Protein AF-N1ZY94-F1 (afdb_monomer_lite)

Structure (mmCIF, N/CA/C/O backbone):
data_AF-N1ZY94-F1
#
_entry.id   AF-N1ZY94-F1
#
loop_
_atom_site.group_PDB
_atom_site.id
_atom_site.type_symbol
_atom_site.label_atom_id
_atom_site.label_alt_id
_atom_site.label_comp_id
_atom_site.label_asym_id
_atom_site.label_entity_id
_atom_site.label_seq_id
_atom_site.pdbx_PDB_ins_code
_atom_site.Cartn_x
_atom_site.Cartn_y
_atom_site.Cartn_z
_atom_site.occupancy
_atom_site.B_iso_or_equiv
_atom_site.auth_seq_id
_atom_site.auth_comp_id
_atom_site.auth_asym_id
_atom_site.auth_atom_id
_atom_site.pdbx_PDB_model_num
ATOM 1 N N . MET A 1 1 ? -68.384 24.825 6.669 1.00 38.12 1 MET A N 1
ATOM 2 C CA . MET A 1 1 ? -67.978 23.831 5.648 1.00 38.12 1 MET A CA 1
ATOM 3 C C . MET A 1 1 ? -66.503 24.012 5.300 1.00 38.12 1 MET A C 1
ATOM 5 O O . MET A 1 1 ? -66.123 25.108 4.935 1.00 38.12 1 MET A O 1
ATOM 9 N N . ARG A 1 2 ? -65.717 22.935 5.503 1.00 39.09 2 ARG A N 1
ATOM 10 C CA . ARG A 1 2 ? -64.597 22.380 4.688 1.00 39.09 2 ARG A CA 1
ATOM 11 C C . ARG A 1 2 ? -63.578 23.372 4.078 1.00 39.09 2 ARG A C 1
ATOM 13 O O . ARG A 1 2 ? -63.941 24.154 3.219 1.00 39.09 2 ARG A O 1
ATOM 20 N N . ARG A 1 3 ? -62.316 23.420 4.560 1.00 39.56 3 ARG A N 1
ATOM 21 C CA . ARG A 1 3 ? -61.145 22.518 4.276 1.00 39.56 3 ARG A CA 1
ATOM 22 C C . ARG A 1 3 ? -60.814 22.480 2.774 1.00 39.56 3 ARG A C 1
ATOM 24 O O . ARG A 1 3 ? -61.723 22.239 2.005 1.00 39.56 3 ARG A O 1
ATOM 31 N N . LYS A 1 4 ? -59.584 22.559 2.258 1.00 39.06 4 LYS A N 1
ATOM 32 C CA . LYS A 1 4 ? -58.170 22.482 2.705 1.00 39.06 4 LYS A CA 1
ATOM 33 C C . LYS A 1 4 ? -57.368 22.957 1.469 1.00 39.06 4 LYS A C 1
ATOM 35 O O . LYS A 1 4 ? -57.830 22.738 0.360 1.00 39.06 4 LYS A O 1
ATOM 40 N N . SER A 1 5 ? -56.201 23.590 1.564 1.00 39.28 5 SER A N 1
ATOM 41 C CA . SER A 1 5 ? -54.919 22.876 1.417 1.00 39.28 5 SER A CA 1
ATOM 42 C C . SER A 1 5 ? -53.777 23.908 1.375 1.00 39.28 5 SER A C 1
ATOM 44 O O . SER A 1 5 ? -53.407 24.411 0.320 1.00 39.28 5 SER A O 1
ATOM 46 N N . LYS A 1 6 ? -53.229 24.258 2.543 1.00 43.03 6 LYS A N 1
ATOM 47 C CA . LYS A 1 6 ? -51.893 24.860 2.669 1.00 43.03 6 LYS A CA 1
ATOM 48 C C . LYS A 1 6 ? -50.956 23.722 3.060 1.00 43.03 6 LYS A C 1
ATOM 50 O O . LYS A 1 6 ? -50.749 23.493 4.248 1.00 43.03 6 LYS A O 1
ATOM 55 N N . SER A 1 7 ? -50.533 22.889 2.109 1.00 47.59 7 SER A N 1
ATOM 56 C CA . SER A 1 7 ? -49.769 21.678 2.474 1.00 47.59 7 SER A CA 1
ATOM 57 C C . SER A 1 7 ? -48.749 21.186 1.450 1.00 47.59 7 SER A C 1
ATOM 59 O O . SER A 1 7 ? -48.055 20.221 1.740 1.00 47.59 7 SER A O 1
ATOM 61 N N . ILE A 1 8 ? -48.611 21.810 0.278 1.00 47.97 8 ILE A N 1
ATOM 62 C CA . ILE A 1 8 ? -47.796 21.209 -0.795 1.00 47.97 8 ILE A CA 1
ATOM 63 C C . ILE A 1 8 ? -46.347 21.729 -0.798 1.00 47.97 8 ILE A C 1
ATOM 65 O O . ILE A 1 8 ? -45.440 20.997 -1.178 1.00 47.97 8 ILE A O 1
ATOM 69 N N . LEU A 1 9 ? -46.078 22.931 -0.273 1.00 35.97 9 LEU A N 1
ATOM 70 C CA . LEU A 1 9 ? -44.731 23.513 -0.356 1.00 35.97 9 LEU A CA 1
ATOM 71 C C . LEU A 1 9 ? -43.757 23.035 0.743 1.00 35.97 9 LEU A C 1
ATOM 73 O O . LEU A 1 9 ? -42.548 23.096 0.551 1.00 35.97 9 LEU A O 1
ATOM 77 N N . LEU A 1 10 ? -44.253 22.505 1.870 1.00 36.75 10 LEU A N 1
ATOM 78 C CA . LEU A 1 10 ? -43.383 22.011 2.952 1.00 36.75 10 LEU A CA 1
ATOM 79 C C . LEU A 1 10 ? -42.876 20.575 2.723 1.00 36.75 10 LEU A C 1
ATOM 81 O O . LEU A 1 10 ? -41.833 20.200 3.255 1.00 36.75 10 LEU A O 1
ATOM 85 N N . LEU A 1 11 ? -43.592 19.769 1.929 1.00 36.81 11 LEU A N 1
ATOM 86 C CA . LEU A 1 11 ? -43.251 18.357 1.722 1.00 36.81 11 LEU A CA 1
ATOM 87 C C . LEU A 1 11 ? -42.070 18.180 0.757 1.00 36.81 11 LEU A C 1
ATOM 89 O O . LEU A 1 11 ? -41.244 17.297 0.958 1.00 36.81 11 LEU A O 1
ATOM 93 N N . ALA A 1 12 ? -41.937 19.058 -0.242 1.00 40.94 12 ALA A N 1
ATOM 94 C CA . ALA A 1 12 ? -40.824 19.005 -1.189 1.00 40.94 12 ALA A CA 1
ATOM 95 C C . ALA A 1 12 ? -39.480 19.355 -0.523 1.00 40.94 12 ALA A C 1
ATOM 97 O O . ALA A 1 12 ? -38.474 18.707 -0.793 1.00 40.94 12 ALA A O 1
ATOM 98 N N . VAL A 1 13 ? -39.464 20.311 0.415 1.00 41.12 13 VAL A N 1
ATOM 99 C CA . VAL A 1 13 ? -38.243 20.687 1.151 1.00 41.12 13 VAL A CA 1
ATOM 100 C C . VAL A 1 13 ? -37.866 19.624 2.193 1.00 41.12 13 VAL A C 1
ATOM 102 O O . VAL A 1 13 ? -36.686 19.332 2.361 1.00 41.12 13 VAL A O 1
ATOM 105 N N . MET A 1 14 ? -38.848 18.962 2.819 1.00 39.69 14 MET A N 1
ATOM 106 C CA . MET A 1 14 ? -38.604 17.790 3.676 1.00 39.69 14 MET A CA 1
ATOM 107 C C . MET A 1 14 ? -38.116 16.567 2.887 1.00 39.69 14 MET A C 1
ATOM 109 O O . MET A 1 14 ? -37.238 15.864 3.373 1.00 39.69 14 MET A O 1
ATOM 113 N N . CYS A 1 15 ? -38.593 16.331 1.660 1.00 38.09 15 CYS A N 1
ATOM 114 C CA . CYS A 1 15 ? -38.050 15.267 0.809 1.00 38.09 15 CYS A CA 1
ATOM 115 C C . CYS A 1 15 ? -36.609 15.556 0.367 1.00 38.09 15 CYS A C 1
ATOM 117 O O . CYS A 1 15 ? -35.795 14.640 0.360 1.00 38.09 15 CYS A O 1
ATOM 119 N N . VAL A 1 16 ? -36.251 16.810 0.076 1.00 38.16 16 VAL A N 1
ATOM 120 C CA . VAL A 1 16 ? -34.859 17.160 -0.261 1.00 38.16 16 VAL A CA 1
ATOM 121 C C . VAL A 1 16 ? -33.937 17.078 0.971 1.00 38.16 16 VAL A C 1
ATOM 123 O O . VAL A 1 16 ? -32.794 16.648 0.840 1.00 38.16 16 VAL A O 1
ATOM 126 N N . LEU A 1 17 ? -34.427 17.386 2.180 1.00 36.38 17 LEU A N 1
ATOM 127 C CA . LEU A 1 17 ? -33.667 17.231 3.434 1.00 36.38 17 LEU A CA 1
ATOM 128 C C . LEU A 1 17 ? -33.578 15.779 3.939 1.00 36.38 17 LEU A C 1
ATOM 130 O O . LEU A 1 17 ? -32.578 15.415 4.550 1.00 36.38 17 LEU A O 1
ATOM 134 N N . MET A 1 18 ? -34.571 14.924 3.673 1.00 35.62 18 MET A N 1
ATOM 135 C CA . MET A 1 18 ? -34.498 13.497 4.025 1.00 35.62 18 MET A CA 1
ATOM 136 C C . MET A 1 18 ? -33.607 12.693 3.072 1.00 35.62 18 MET A C 1
ATOM 138 O O . MET A 1 18 ? -33.105 11.643 3.462 1.00 35.62 18 MET A O 1
ATOM 142 N N . VAL A 1 19 ? -33.357 13.181 1.853 1.00 38.91 19 VAL A N 1
ATOM 143 C CA . VAL A 1 19 ? -32.462 12.507 0.895 1.00 38.91 19 VAL A CA 1
ATOM 144 C C . VAL A 1 19 ? -30.976 12.779 1.190 1.00 38.91 19 VAL A C 1
ATOM 146 O O . VAL A 1 19 ? -30.120 12.029 0.730 1.00 38.91 19 VAL A O 1
ATOM 149 N N . THR A 1 20 ? -30.629 13.769 2.024 1.00 42.19 20 THR A N 1
ATOM 150 C CA . THR A 1 20 ? -29.224 14.024 2.415 1.00 42.19 20 THR A CA 1
ATOM 151 C C . THR A 1 20 ? -28.797 13.340 3.717 1.00 42.19 20 THR A C 1
ATOM 153 O O . THR A 1 20 ? -27.603 13.270 4.010 1.00 42.19 20 THR A O 1
ATOM 156 N N . ALA A 1 21 ? -29.727 12.756 4.477 1.00 42.78 21 ALA A N 1
ATOM 157 C CA . ALA A 1 21 ? -29.422 12.003 5.688 1.00 42.78 21 ALA A CA 1
ATOM 158 C C . ALA A 1 21 ? -29.602 10.498 5.442 1.00 42.78 21 ALA A C 1
ATOM 160 O O . ALA A 1 21 ? -30.693 9.975 5.631 1.00 42.78 21 ALA A O 1
ATOM 161 N N . ASN A 1 22 ? -28.512 9.828 5.041 1.00 47.38 22 ASN A N 1
ATOM 162 C CA . ASN A 1 22 ? -28.251 8.371 5.118 1.00 47.38 22 ASN A CA 1
ATOM 163 C C . ASN A 1 22 ? -27.703 7.723 3.840 1.00 47.38 22 ASN A C 1
ATOM 165 O O . ASN A 1 22 ? -27.813 6.508 3.677 1.00 47.38 22 ASN A O 1
ATOM 169 N N . MET A 1 23 ? -26.966 8.458 3.006 1.00 35.34 23 MET A N 1
ATOM 170 C CA . MET A 1 23 ? -25.918 7.797 2.223 1.00 35.34 23 MET A CA 1
ATOM 171 C C . MET A 1 23 ? -24.754 7.482 3.164 1.00 35.34 23 MET A C 1
ATOM 173 O O . MET A 1 23 ? -23.777 8.215 3.293 1.00 35.34 23 MET A O 1
ATOM 177 N N . GLN A 1 24 ? -24.921 6.404 3.927 1.00 41.91 24 GLN A N 1
ATOM 178 C CA . GLN A 1 24 ? -23.850 5.816 4.708 1.00 41.91 24 GLN A CA 1
ATOM 179 C C . GLN A 1 24 ? -22.881 5.182 3.708 1.00 41.91 24 GLN A C 1
ATOM 181 O O . GLN A 1 24 ? -23.053 4.040 3.293 1.00 41.91 24 GLN A O 1
ATOM 186 N N . MET A 1 25 ? -21.894 5.968 3.277 1.00 36.00 25 MET A N 1
ATOM 187 C CA . MET A 1 25 ? -20.751 5.505 2.496 1.00 36.00 25 MET A CA 1
ATOM 188 C C . MET A 1 25 ? -19.902 4.587 3.383 1.00 36.00 25 MET A C 1
ATOM 190 O O . MET A 1 25 ? -18.860 4.981 3.894 1.00 36.00 25 MET A O 1
ATOM 194 N N . HIS A 1 26 ? -20.359 3.356 3.607 1.00 42.09 26 HIS A N 1
ATOM 195 C CA . HIS A 1 26 ? -19.455 2.284 3.990 1.00 42.09 26 HIS A CA 1
ATOM 196 C C . HIS A 1 26 ? -18.682 1.907 2.734 1.00 42.09 26 HIS A C 1
ATOM 198 O O . HIS A 1 26 ? -19.144 1.105 1.925 1.00 42.09 26 HIS A O 1
ATOM 204 N N . VAL A 1 27 ? -17.492 2.481 2.565 1.00 40.28 27 VAL A N 1
ATOM 205 C CA . VAL A 1 27 ? -16.497 1.902 1.658 1.00 40.28 27 VAL A CA 1
ATOM 206 C C . VAL A 1 27 ? -15.930 0.676 2.371 1.00 40.28 27 VAL A C 1
ATOM 208 O O . VAL A 1 27 ? -14.859 0.692 2.963 1.00 40.28 27 VAL A O 1
ATOM 211 N N . SER A 1 28 ? -16.729 -0.385 2.395 1.00 44.66 28 SER A N 1
ATOM 212 C CA . SER A 1 28 ? -16.296 -1.725 2.757 1.00 44.66 28 SER A CA 1
ATOM 213 C C . SER A 1 28 ? -15.936 -2.409 1.448 1.00 44.66 28 SER A C 1
ATOM 215 O O . SER A 1 28 ? -16.798 -2.636 0.598 1.00 44.66 28 SER A O 1
ATOM 217 N N . ALA A 1 29 ? -14.652 -2.708 1.250 1.00 41.25 29 ALA A N 1
ATOM 218 C CA . ALA A 1 29 ? -14.261 -3.634 0.200 1.00 41.25 29 ALA A CA 1
ATOM 219 C C . ALA A 1 29 ? -14.961 -4.973 0.490 1.00 41.25 29 ALA A C 1
ATOM 221 O O . ALA A 1 29 ? -14.650 -5.646 1.471 1.00 41.25 29 ALA A O 1
ATOM 222 N N . ALA A 1 30 ? -15.958 -5.317 -0.327 1.00 33.03 30 ALA A N 1
ATOM 223 C CA . ALA A 1 30 ? -16.790 -6.497 -0.147 1.00 33.03 30 ALA A CA 1
ATOM 224 C C . ALA A 1 30 ? -15.973 -7.775 -0.392 1.00 33.03 30 ALA A C 1
ATOM 226 O O . ALA A 1 30 ? -15.911 -8.310 -1.498 1.00 33.03 30 ALA A O 1
ATOM 227 N N . LYS A 1 31 ? -15.355 -8.284 0.670 1.00 37.56 31 LYS A N 1
ATOM 228 C CA . LYS A 1 31 ? -14.964 -9.685 0.811 1.00 37.56 31 LYS A CA 1
ATOM 229 C C . LYS A 1 31 ? -15.749 -10.224 2.002 1.00 37.56 31 LYS A C 1
ATOM 231 O O . LYS A 1 31 ? -15.989 -9.502 2.965 1.00 37.56 31 LYS A O 1
ATOM 236 N N . LYS A 1 32 ? -16.200 -11.476 1.929 1.00 35.94 32 LYS A N 1
ATOM 237 C CA . LYS A 1 32 ? -16.816 -12.180 3.061 1.00 35.94 32 LYS A CA 1
ATOM 238 C C . LYS A 1 32 ? -15.734 -12.323 4.141 1.00 35.94 32 LYS A C 1
ATOM 240 O O . LYS A 1 32 ? -14.992 -13.300 4.125 1.00 35.94 32 LYS A O 1
ATOM 245 N N . ASN A 1 33 ? -15.561 -11.294 4.971 1.00 47.31 33 ASN A N 1
ATOM 246 C CA . ASN A 1 33 ? -14.553 -11.268 6.023 1.00 47.31 33 ASN A CA 1
ATOM 247 C C . ASN A 1 33 ? -14.835 -12.443 6.956 1.00 47.31 33 ASN A C 1
ATOM 249 O O . ASN A 1 33 ? -15.990 -12.683 7.321 1.00 47.31 33 ASN A O 1
ATOM 253 N N . ALA A 1 34 ? -13.797 -13.205 7.298 1.00 57.97 34 ALA A N 1
ATOM 254 C CA . ALA A 1 34 ? -13.909 -14.142 8.400 1.00 57.97 34 ALA A CA 1
ATOM 255 C C . ALA A 1 34 ? -14.403 -13.365 9.631 1.00 57.97 34 ALA A C 1
ATOM 257 O O . ALA A 1 34 ? -14.045 -12.202 9.828 1.00 57.97 34 ALA A O 1
ATOM 258 N N . ASP A 1 35 ? -15.286 -13.971 10.421 1.00 77.06 35 ASP A N 1
ATOM 259 C CA . ASP A 1 35 ? -15.811 -13.303 11.605 1.00 77.06 35 ASP A CA 1
ATOM 260 C C . ASP A 1 35 ? -14.703 -13.193 12.664 1.00 77.06 35 ASP A C 1
ATOM 262 O O . ASP A 1 35 ? -14.394 -14.145 13.381 1.00 77.06 35 ASP A O 1
ATOM 266 N N . HIS A 1 36 ? -14.074 -12.020 12.729 1.00 85.19 36 HIS A N 1
ATOM 267 C CA . HIS A 1 36 ? -13.024 -11.694 13.691 1.00 85.19 36 HIS A CA 1
ATOM 268 C C . HIS A 1 36 ? -13.572 -11.078 14.987 1.00 85.19 36 HIS A C 1
ATOM 270 O O . HIS A 1 36 ? -12.784 -10.660 15.835 1.00 85.19 36 HIS A O 1
ATOM 276 N N . THR A 1 37 ? -14.896 -11.030 15.188 1.00 86.06 37 THR A N 1
ATOM 277 C CA . THR A 1 37 ? -15.528 -10.313 16.313 1.00 86.06 37 THR A CA 1
ATOM 278 C C . THR A 1 37 ? -14.981 -10.761 17.670 1.00 86.06 37 THR A C 1
ATOM 280 O O . THR A 1 37 ? -14.655 -9.928 18.514 1.00 86.06 37 THR A O 1
ATOM 283 N N . ALA A 1 38 ? -14.803 -12.070 17.871 1.00 88.00 38 ALA A N 1
ATOM 284 C CA . ALA A 1 38 ? -14.235 -12.604 19.109 1.00 88.00 38 ALA A CA 1
ATOM 285 C C . ALA A 1 38 ? -12.747 -12.250 19.291 1.00 88.00 38 ALA A C 1
ATOM 287 O O . ALA A 1 38 ? -12.293 -12.060 20.418 1.00 88.00 38 ALA A O 1
ATOM 288 N N . GLU A 1 39 ? -11.976 -12.155 18.202 1.00 89.69 39 GLU A N 1
ATOM 289 C CA . GLU A 1 39 ? -10.562 -11.766 18.250 1.00 89.69 39 GLU A CA 1
ATOM 290 C C . GLU A 1 39 ? -10.427 -10.283 18.614 1.00 89.69 39 GLU A C 1
ATOM 2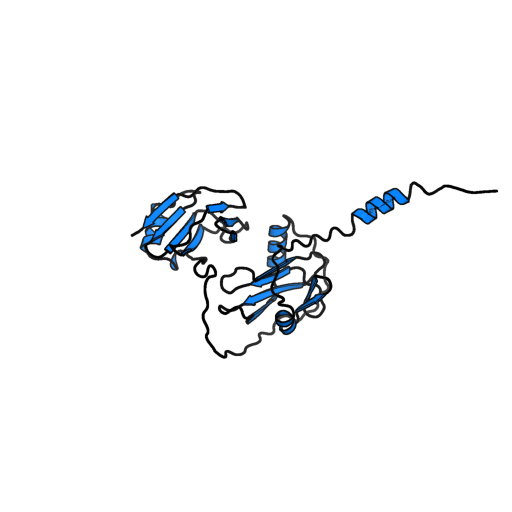92 O O . GLU A 1 39 ? -9.648 -9.937 19.498 1.00 89.69 39 GLU A O 1
ATOM 297 N N . TYR A 1 40 ? -11.244 -9.430 17.992 1.00 91.69 40 TYR A N 1
ATOM 298 C CA . TYR A 1 40 ? -11.299 -7.986 18.222 1.00 91.69 40 TYR A CA 1
ATOM 299 C C . TYR A 1 40 ? -11.773 -7.628 19.634 1.00 91.69 40 TYR A C 1
ATOM 301 O O . TYR A 1 40 ? -11.179 -6.756 20.273 1.00 91.69 40 TYR A O 1
ATOM 309 N N . ALA A 1 41 ? -12.749 -8.362 20.178 1.00 85.94 41 ALA A N 1
ATOM 310 C CA . ALA A 1 41 ? -13.258 -8.142 21.532 1.00 85.94 41 ALA A CA 1
ATOM 311 C C . ALA A 1 41 ? -12.168 -8.263 22.611 1.00 85.94 41 ALA A C 1
ATOM 313 O O . ALA A 1 41 ? -12.192 -7.539 23.604 1.00 85.94 41 ALA A O 1
ATOM 314 N N . ARG A 1 42 ? -11.157 -9.120 22.400 1.00 87.00 42 ARG A N 1
ATOM 315 C CA . ARG A 1 42 ? -10.010 -9.274 23.320 1.00 87.00 42 ARG A CA 1
ATOM 316 C C . ARG A 1 42 ? -9.116 -8.034 23.393 1.00 87.00 42 ARG A C 1
ATOM 318 O O . ARG A 1 42 ? -8.300 -7.940 24.304 1.00 87.00 42 ARG A O 1
ATOM 325 N N . PHE A 1 43 ? -9.266 -7.116 22.442 1.00 83.81 43 PHE A N 1
ATOM 326 C CA . PHE A 1 43 ? -8.557 -5.842 22.359 1.00 83.81 43 PHE A CA 1
ATOM 327 C C . PHE A 1 43 ? -9.493 -4.645 22.590 1.00 83.81 43 PHE A C 1
ATOM 329 O O . PHE A 1 43 ? -9.158 -3.536 22.194 1.00 83.81 43 PHE A O 1
ATOM 336 N N . GLY A 1 44 ? -10.669 -4.855 23.195 1.00 80.25 44 GLY A N 1
ATOM 337 C CA . GLY A 1 44 ? -11.626 -3.778 23.486 1.00 80.25 44 GLY A CA 1
ATOM 338 C C . GLY A 1 44 ? -12.434 -3.305 22.274 1.00 80.25 44 GLY A C 1
ATOM 339 O O . GLY A 1 44 ? -13.181 -2.335 22.382 1.00 80.25 44 GLY A O 1
ATOM 340 N N . ILE A 1 45 ? -12.322 -3.989 21.126 1.00 87.94 45 ILE A N 1
ATOM 341 C CA . ILE A 1 45 ? -13.036 -3.624 19.899 1.00 87.94 45 ILE A CA 1
ATOM 342 C C . ILE A 1 45 ? -14.321 -4.444 19.772 1.00 87.94 45 ILE A C 1
ATOM 344 O O . ILE A 1 45 ? -14.293 -5.672 19.721 1.00 87.94 45 ILE A O 1
ATOM 348 N N . THR A 1 46 ? -15.460 -3.765 19.662 1.00 86.94 46 THR A N 1
ATOM 349 C CA . THR A 1 46 ? -16.776 -4.390 19.464 1.00 86.94 46 THR A CA 1
ATOM 350 C C . THR A 1 46 ? -17.410 -3.950 18.152 1.00 86.94 46 THR A C 1
ATOM 352 O O . THR A 1 46 ? -17.147 -2.852 17.665 1.00 86.94 46 THR A O 1
ATOM 355 N N . VAL A 1 47 ? -18.262 -4.805 17.581 1.00 87.81 47 VAL A N 1
ATOM 356 C CA . VAL A 1 47 ? -19.006 -4.517 16.347 1.00 87.81 47 VAL A CA 1
ATOM 357 C C . VAL A 1 47 ? -20.485 -4.367 16.685 1.00 87.81 47 VAL A C 1
ATOM 359 O O . VAL A 1 47 ? -21.085 -5.275 17.261 1.00 87.81 47 VAL A O 1
ATOM 362 N N . LYS A 1 48 ? -21.091 -3.228 16.340 1.00 86.25 48 LYS A N 1
ATOM 363 C CA . LYS A 1 48 ? -22.528 -2.967 16.533 1.00 86.25 48 LYS A CA 1
ATOM 364 C C . LYS A 1 48 ? -23.086 -2.289 15.290 1.00 86.25 48 LYS A C 1
ATOM 366 O O . LYS A 1 48 ? -22.575 -1.256 14.869 1.00 86.25 48 LYS A O 1
ATOM 371 N N . GLY A 1 49 ? -24.122 -2.873 14.687 1.00 83.25 49 GLY A N 1
ATOM 372 C CA . GLY A 1 49 ? -24.782 -2.289 13.511 1.00 83.25 49 GLY A CA 1
ATOM 373 C C . GLY A 1 49 ? -23.843 -2.021 12.325 1.00 83.25 49 GLY A C 1
ATOM 374 O O . GLY A 1 49 ? -24.038 -1.042 11.614 1.00 83.25 49 GLY A O 1
ATOM 375 N N . GLY A 1 50 ? -22.799 -2.841 12.146 1.00 81.38 50 GLY A N 1
ATOM 376 C CA . GLY A 1 50 ? -21.808 -2.683 11.072 1.00 81.38 50 GLY A CA 1
ATOM 377 C C . GLY A 1 50 ? -20.718 -1.631 11.322 1.00 81.38 50 GLY A C 1
ATOM 378 O O . GLY A 1 50 ? -19.858 -1.451 10.465 1.00 81.38 50 GLY A O 1
ATOM 379 N N . ALA A 1 51 ? -20.720 -0.962 12.480 1.00 86.19 51 ALA A N 1
ATOM 380 C CA . ALA A 1 51 ? -19.653 -0.062 12.912 1.00 86.19 51 ALA A CA 1
ATOM 381 C C . ALA A 1 51 ? -18.792 -0.703 14.009 1.00 86.19 51 ALA A C 1
ATOM 383 O O . ALA A 1 51 ? -19.261 -1.566 14.759 1.00 86.19 51 ALA A O 1
ATOM 384 N N . TYR A 1 52 ? -17.542 -0.252 14.108 1.00 90.62 52 TYR A N 1
ATOM 385 C CA . TYR A 1 52 ? -16.590 -0.693 15.123 1.00 90.62 52 TYR A CA 1
ATOM 386 C C . TYR A 1 52 ? -16.483 0.337 16.250 1.00 90.62 52 TYR A C 1
ATOM 388 O O . TYR A 1 52 ? -16.577 1.541 16.010 1.00 90.62 52 TYR A O 1
ATOM 396 N N . TYR A 1 53 ? -16.272 -0.141 17.475 1.00 85.81 53 TYR A N 1
ATOM 397 C CA . TYR A 1 53 ? -16.154 0.681 18.677 1.00 85.81 53 TYR A CA 1
ATOM 398 C C . TYR A 1 53 ? -14.978 0.209 19.523 1.00 85.81 53 TYR A C 1
ATOM 400 O O . TYR A 1 53 ? -14.899 -0.989 19.784 1.00 85.81 53 TYR A O 1
ATOM 408 N N . TYR A 1 54 ? -14.118 1.119 19.975 1.00 84.81 54 TYR A N 1
ATOM 409 C CA . TYR A 1 54 ? -13.025 0.851 20.912 1.00 84.81 54 TYR A CA 1
ATOM 410 C C . TYR A 1 54 ? -13.390 1.457 22.268 1.00 84.81 54 TYR A C 1
ATOM 412 O O . TYR A 1 54 ? -13.667 2.649 22.340 1.00 84.81 54 TYR A O 1
ATOM 420 N N . ASP A 1 55 ? -13.472 0.636 23.318 1.00 79.25 55 ASP A N 1
ATOM 421 C CA . ASP A 1 55 ? -13.866 1.057 24.677 1.00 79.25 55 ASP A CA 1
ATOM 422 C C . ASP A 1 55 ? -15.189 1.859 24.750 1.00 79.25 55 ASP A C 1
ATOM 424 O O . ASP A 1 55 ? -15.447 2.607 25.687 1.00 79.25 55 ASP A O 1
ATOM 428 N N . GLY A 1 56 ? -16.080 1.649 23.772 1.00 78.44 56 GLY A N 1
ATOM 429 C CA . GLY A 1 56 ? -17.381 2.322 23.668 1.00 78.44 56 GLY A CA 1
ATOM 430 C C . GLY A 1 56 ? -17.414 3.496 22.688 1.00 78.44 56 GLY A C 1
ATOM 431 O O . GLY A 1 56 ? -18.501 3.836 22.216 1.00 78.44 56 GLY A O 1
ATOM 432 N N . ASP A 1 57 ? -16.258 4.028 22.297 1.00 77.56 57 ASP A N 1
ATOM 433 C CA . ASP A 1 57 ? -16.144 5.127 21.340 1.00 77.56 57 ASP A CA 1
ATOM 434 C C . ASP A 1 57 ? -16.105 4.607 19.904 1.00 77.56 57 ASP A C 1
ATOM 436 O O . ASP A 1 57 ? -15.485 3.586 19.597 1.00 77.56 57 ASP A O 1
ATOM 440 N N . ARG A 1 58 ? -16.802 5.292 18.994 1.00 88.00 58 ARG A N 1
ATOM 441 C CA . ARG A 1 58 ? -16.937 4.850 17.602 1.00 88.00 58 ARG A CA 1
ATOM 442 C C . ARG A 1 58 ? -15.619 5.050 16.859 1.00 88.00 58 ARG A C 1
ATOM 444 O O . ARG A 1 58 ? -15.078 6.154 16.815 1.00 88.00 58 ARG A O 1
ATOM 451 N N . ILE A 1 59 ? -15.130 3.988 16.233 1.00 85.94 59 ILE A N 1
ATOM 452 C CA . ILE A 1 59 ? -13.878 4.012 15.482 1.00 85.94 59 ILE A CA 1
ATOM 453 C C . ILE A 1 59 ? -14.115 4.674 14.123 1.00 85.94 59 ILE A C 1
ATOM 455 O O . ILE A 1 59 ? -15.052 4.314 13.409 1.00 85.94 59 ILE A O 1
ATOM 459 N N . ARG A 1 60 ? -13.258 5.637 13.776 1.00 91.00 60 ARG A N 1
ATOM 460 C CA . ARG A 1 60 ? -13.223 6.317 12.483 1.00 91.00 60 ARG A CA 1
ATOM 461 C C . ARG A 1 60 ? -12.311 5.626 11.490 1.00 91.00 60 ARG A C 1
ATOM 463 O O . ARG A 1 60 ? -12.750 5.406 10.371 1.00 91.00 60 ARG A O 1
ATOM 470 N N . ILE A 1 61 ? -11.090 5.268 11.876 1.00 85.38 61 ILE A N 1
ATOM 471 C CA . ILE A 1 61 ? -10.178 4.465 11.049 1.00 85.38 61 ILE A CA 1
ATOM 472 C C . ILE A 1 61 ? -9.844 3.187 11.805 1.00 85.38 61 ILE A C 1
ATOM 474 O O . ILE A 1 61 ? -9.342 3.235 12.928 1.00 85.38 61 ILE A O 1
ATOM 478 N N . PHE A 1 62 ? -10.097 2.042 11.176 1.00 91.81 62 PHE A N 1
ATOM 479 C CA . PHE A 1 62 ? -9.719 0.737 11.697 1.00 91.81 62 PHE A CA 1
ATOM 480 C C . PHE A 1 62 ? -8.897 -0.040 10.672 1.00 91.81 62 PHE A C 1
ATOM 482 O O . PHE A 1 62 ? -9.425 -0.499 9.658 1.00 91.81 62 PHE A O 1
ATOM 489 N N . HIS A 1 63 ? -7.609 -0.218 10.960 1.00 91.44 63 HIS A N 1
ATOM 490 C CA . HIS A 1 63 ? -6.692 -1.002 10.133 1.00 91.44 63 HIS A CA 1
ATOM 491 C C . HIS A 1 63 ? -6.205 -2.247 10.872 1.00 91.44 63 HIS A C 1
ATOM 493 O O . HIS A 1 63 ? -5.442 -2.160 11.823 1.00 91.44 63 HIS A O 1
ATOM 499 N N . ASP A 1 64 ? -6.588 -3.428 10.415 1.00 91.94 64 ASP A N 1
ATOM 500 C CA . ASP A 1 64 ? -6.046 -4.694 10.898 1.00 91.94 64 ASP A CA 1
ATOM 501 C C . ASP A 1 64 ? -4.943 -5.162 9.946 1.00 91.94 64 ASP A C 1
ATOM 503 O O . ASP A 1 64 ? -5.218 -5.624 8.841 1.00 91.94 64 ASP A O 1
ATOM 507 N N . MET A 1 65 ? -3.687 -4.971 10.340 1.00 83.50 65 MET A N 1
ATOM 508 C CA . MET A 1 65 ? -2.506 -5.180 9.510 1.00 83.50 65 MET A CA 1
ATOM 509 C C . MET A 1 65 ? -1.902 -6.569 9.696 1.00 83.50 65 MET A C 1
ATOM 511 O O . MET A 1 65 ? -1.574 -6.994 10.803 1.00 83.50 65 MET A O 1
ATOM 515 N N . LYS A 1 66 ? -1.643 -7.248 8.584 1.00 86.94 66 LYS A N 1
ATOM 516 C CA . LYS A 1 66 ? -0.843 -8.469 8.492 1.00 86.94 66 LYS A CA 1
ATOM 517 C C . LYS A 1 66 ? 0.647 -8.159 8.657 1.00 86.94 66 LYS A C 1
ATOM 519 O O . LYS A 1 66 ? 1.103 -7.027 8.528 1.00 86.94 66 LYS A O 1
ATOM 524 N N . ALA A 1 67 ? 1.440 -9.195 8.929 1.00 79.81 67 ALA A N 1
ATOM 525 C CA . ALA A 1 67 ? 2.883 -9.057 9.154 1.00 79.81 67 ALA A CA 1
ATOM 526 C C . ALA A 1 67 ? 3.692 -8.638 7.912 1.00 79.81 67 ALA A C 1
ATOM 528 O O . ALA A 1 67 ? 4.878 -8.339 8.035 1.00 79.81 67 ALA A O 1
ATOM 529 N N . ASP A 1 68 ? 3.082 -8.686 6.732 1.00 72.81 68 ASP A N 1
ATOM 530 C CA . ASP A 1 68 ? 3.619 -8.195 5.461 1.00 72.81 68 ASP A CA 1
ATOM 531 C C . ASP A 1 68 ? 3.121 -6.777 5.118 1.00 72.81 68 ASP A C 1
ATOM 533 O O . ASP A 1 68 ? 3.354 -6.299 4.011 1.00 72.81 68 ASP A O 1
ATOM 537 N N . ASN A 1 69 ? 2.466 -6.105 6.074 1.00 74.06 69 ASN A N 1
ATOM 538 C CA . ASN A 1 69 ? 1.839 -4.786 5.961 1.00 74.06 69 ASN A CA 1
ATOM 539 C C . ASN A 1 69 ? 0.617 -4.713 5.028 1.00 74.06 69 ASN A C 1
ATOM 541 O O . ASN A 1 69 ? 0.139 -3.614 4.756 1.00 74.06 69 ASN A O 1
ATOM 545 N N . SER A 1 70 ? 0.075 -5.843 4.564 1.00 73.69 70 SER A N 1
ATOM 546 C CA . SER A 1 70 ? -1.252 -5.871 3.932 1.00 73.69 70 SER A CA 1
ATOM 547 C C . SER A 1 70 ? -2.371 -5.816 4.984 1.00 73.69 70 SER A C 1
ATOM 549 O O . SER A 1 70 ? -2.123 -6.036 6.168 1.00 73.69 70 SER A O 1
ATOM 551 N N . PHE A 1 71 ? -3.612 -5.526 4.587 1.00 81.50 71 PHE A N 1
ATOM 552 C CA . PHE A 1 71 ? -4.748 -5.500 5.517 1.00 81.50 71 PHE A CA 1
ATOM 553 C C . PHE A 1 71 ? -5.466 -6.859 5.575 1.00 81.50 71 PHE A C 1
ATOM 555 O O . PHE A 1 71 ? -5.811 -7.442 4.547 1.00 81.50 71 PHE A O 1
ATOM 562 N N . GLU A 1 72 ? -5.716 -7.357 6.785 1.00 87.12 72 GLU A N 1
ATOM 563 C CA . GLU A 1 72 ? -6.777 -8.332 7.067 1.00 87.12 72 GLU A CA 1
ATOM 564 C C . GLU A 1 72 ? -8.147 -7.653 6.977 1.00 87.12 72 GLU A C 1
ATOM 566 O O . GLU A 1 72 ? -9.064 -8.168 6.347 1.00 87.12 72 GLU A O 1
ATOM 571 N N . ASN A 1 73 ? -8.255 -6.454 7.551 1.00 86.19 73 ASN A N 1
ATOM 572 C CA . ASN A 1 73 ? -9.443 -5.617 7.503 1.00 86.19 73 ASN A CA 1
ATOM 573 C C . ASN A 1 73 ? -9.030 -4.144 7.404 1.00 86.19 73 ASN A C 1
ATOM 575 O O . ASN A 1 73 ? -8.064 -3.714 8.036 1.00 86.19 73 ASN A O 1
ATOM 579 N N . SER A 1 74 ? -9.766 -3.372 6.615 1.00 85.50 74 SER A N 1
ATOM 580 C CA . SER A 1 74 ? -9.636 -1.920 6.539 1.00 85.50 74 SER A CA 1
ATOM 581 C C . SER A 1 74 ? -11.040 -1.335 6.499 1.00 85.50 74 SER A C 1
ATOM 583 O O . SER A 1 74 ? -11.868 -1.728 5.673 1.00 85.50 74 SER A O 1
ATOM 585 N N . PHE A 1 75 ? -11.322 -0.447 7.443 1.00 85.44 75 PHE A N 1
ATOM 586 C CA . PHE A 1 75 ? -12.627 0.165 7.625 1.00 85.44 75 PHE A CA 1
ATOM 587 C C . PHE A 1 75 ? -12.462 1.643 7.954 1.00 85.44 75 PHE A C 1
ATOM 589 O O . PHE A 1 75 ? -11.632 2.008 8.789 1.00 85.44 75 PHE A O 1
ATOM 596 N N . VAL A 1 76 ? -13.293 2.473 7.322 1.00 82.94 76 VAL A N 1
ATOM 597 C CA . VAL A 1 76 ? -13.374 3.905 7.602 1.00 82.94 76 VAL A CA 1
ATOM 598 C C . VAL A 1 76 ? -14.828 4.332 7.780 1.00 82.94 76 VAL A C 1
ATOM 600 O O . VAL A 1 76 ? -15.705 3.945 7.006 1.00 82.94 76 VAL A O 1
ATOM 603 N N . ASP A 1 77 ? -15.077 5.137 8.810 1.00 84.88 77 ASP A N 1
ATOM 604 C CA . ASP A 1 77 ? -16.384 5.674 9.174 1.00 84.88 77 ASP A CA 1
ATOM 605 C C . ASP A 1 77 ? -16.252 7.099 9.712 1.00 84.88 77 ASP A C 1
ATOM 607 O O . ASP A 1 77 ? -15.892 7.328 10.863 1.00 84.88 77 ASP A O 1
ATOM 611 N N . LEU A 1 78 ? -16.606 8.082 8.884 1.00 83.00 78 LEU A N 1
ATOM 612 C CA . LEU A 1 78 ? -16.489 9.507 9.215 1.00 83.00 78 LEU A CA 1
ATOM 613 C C . LEU A 1 78 ? -17.353 9.955 10.408 1.00 83.00 78 LEU A C 1
ATOM 615 O O . LEU A 1 78 ? -17.237 11.097 10.852 1.00 83.00 78 LEU A O 1
ATOM 619 N N . LYS A 1 79 ? -18.236 9.089 10.925 1.00 83.00 79 LYS A N 1
ATOM 620 C CA . LYS A 1 79 ? -19.004 9.341 12.153 1.00 83.00 79 LYS A CA 1
ATOM 621 C C . LYS A 1 79 ? -18.232 8.969 13.423 1.00 83.00 79 LYS A C 1
ATOM 623 O O . LYS A 1 79 ? -18.713 9.289 14.509 1.00 83.00 79 LYS A O 1
ATOM 628 N N . GLY A 1 80 ? -17.119 8.248 13.304 1.00 82.12 80 GLY A N 1
ATOM 629 C CA . GLY A 1 80 ? -16.252 7.899 14.423 1.00 82.12 80 GLY A CA 1
ATOM 630 C C . GLY A 1 80 ? -15.306 9.028 14.820 1.00 82.12 80 GLY A C 1
ATOM 631 O O . GLY A 1 80 ? -15.195 10.044 14.129 1.00 82.12 80 GLY A O 1
ATOM 632 N N . THR A 1 81 ? -14.579 8.811 15.909 1.00 81.19 81 THR A N 1
ATOM 633 C CA . THR A 1 81 ? -13.611 9.773 16.454 1.00 81.19 81 THR A CA 1
ATOM 634 C C . THR A 1 81 ? -12.299 9.142 16.923 1.00 81.19 81 THR A C 1
ATOM 636 O O . THR A 1 81 ? -11.304 9.848 17.076 1.00 81.19 81 THR A O 1
ATOM 639 N N . VAL A 1 82 ? -12.256 7.814 17.061 1.00 79.00 82 VAL A N 1
ATOM 640 C CA . VAL A 1 82 ? -11.050 7.070 17.446 1.00 79.00 82 VAL A CA 1
ATOM 641 C C . VAL A 1 82 ? -10.409 6.421 16.224 1.00 79.00 82 VAL A C 1
ATOM 643 O O . VAL A 1 82 ? -11.098 5.777 15.442 1.00 79.00 82 VAL A O 1
ATOM 646 N N . ASP A 1 83 ? -9.091 6.519 16.076 1.00 84.00 83 ASP A N 1
ATOM 647 C CA . ASP A 1 83 ? -8.351 5.867 14.993 1.00 84.00 83 ASP A CA 1
ATOM 648 C C . ASP A 1 83 ? -7.395 4.814 15.573 1.00 84.00 83 ASP A C 1
ATOM 650 O O . ASP A 1 83 ? -6.544 5.128 16.409 1.00 84.00 83 ASP A O 1
ATOM 654 N N . VAL A 1 84 ? -7.524 3.551 15.154 1.00 77.69 84 VAL A N 1
ATOM 655 C CA . VAL A 1 84 ? -6.716 2.435 15.678 1.00 77.69 84 VAL A CA 1
ATOM 656 C C . VAL A 1 84 ? -6.232 1.490 14.588 1.00 77.69 84 VAL A C 1
ATOM 658 O O . VAL A 1 84 ? -6.860 1.310 13.541 1.00 77.69 84 VAL A O 1
ATOM 661 N N . ARG A 1 85 ? -5.120 0.811 14.876 1.00 90.44 85 ARG A N 1
ATOM 662 C CA . ARG A 1 85 ? -4.627 -0.320 14.095 1.00 90.44 85 ARG A CA 1
ATOM 663 C C . ARG A 1 85 ? -4.284 -1.529 14.948 1.00 90.44 85 ARG A C 1
ATOM 665 O O . ARG A 1 85 ? -3.726 -1.405 16.037 1.00 90.44 85 ARG A O 1
ATOM 672 N N . LEU A 1 86 ? -4.579 -2.711 14.423 1.00 89.75 86 LEU A N 1
ATOM 673 C CA . LEU A 1 86 ? -4.120 -3.990 14.950 1.00 89.75 86 LEU A CA 1
ATOM 674 C C . LEU A 1 86 ? -2.928 -4.466 14.126 1.00 89.75 86 LEU A C 1
ATOM 676 O O . LEU A 1 86 ? -2.930 -4.351 12.909 1.00 89.75 86 LEU A O 1
ATOM 680 N N . ILE A 1 87 ? -1.908 -5.012 14.784 1.00 84.69 87 ILE A N 1
ATOM 681 C CA . ILE A 1 87 ? -0.721 -5.567 14.128 1.00 84.69 87 ILE A CA 1
ATOM 682 C C . ILE A 1 87 ? -0.690 -7.071 14.366 1.00 84.69 87 ILE A C 1
ATOM 684 O O . ILE A 1 87 ? -0.510 -7.533 15.499 1.00 84.69 87 ILE A O 1
ATOM 688 N N . ARG A 1 88 ? -0.822 -7.854 13.300 1.00 91.25 88 ARG A N 1
ATOM 689 C CA . ARG A 1 88 ? -0.753 -9.316 13.320 1.00 91.25 88 ARG A CA 1
ATOM 690 C C . ARG A 1 88 ? 0.679 -9.809 13.166 1.00 91.25 88 ARG A C 1
ATOM 692 O O . ARG A 1 88 ? 1.546 -9.222 12.522 1.00 91.25 88 ARG A O 1
ATOM 699 N N . GLY A 1 89 ? 0.958 -10.946 13.788 1.00 80.69 89 GLY A N 1
ATOM 700 C CA . GLY A 1 89 ? 2.201 -11.679 13.590 1.00 80.69 89 GLY A CA 1
ATOM 701 C C . GLY A 1 89 ? 2.215 -12.485 12.294 1.00 80.69 89 GLY A C 1
ATOM 702 O O . GLY A 1 89 ? 1.187 -12.724 11.678 1.00 80.69 89 GLY A O 1
ATOM 703 N N . LYS A 1 90 ? 3.383 -13.041 11.946 1.00 82.62 90 LYS A N 1
ATOM 704 C CA . LYS A 1 90 ? 3.567 -13.945 10.787 1.00 82.62 90 LYS A CA 1
ATOM 705 C C . LYS A 1 90 ? 2.658 -15.191 10.775 1.00 82.62 90 LYS A C 1
ATOM 707 O O . LYS A 1 90 ? 2.655 -15.922 9.799 1.00 82.62 90 LYS A O 1
ATOM 712 N N . ARG A 1 91 ? 1.959 -15.479 11.879 1.00 83.38 91 ARG A N 1
ATOM 713 C CA . ARG A 1 91 ? 1.010 -16.598 12.023 1.00 83.38 91 ARG A CA 1
ATOM 714 C C . ARG A 1 91 ? -0.454 -16.130 12.037 1.00 83.38 91 ARG A C 1
ATOM 716 O O . ARG A 1 91 ? -1.301 -16.856 12.534 1.00 83.38 91 ARG A O 1
ATOM 723 N N . GLY A 1 92 ? -0.734 -14.896 11.618 1.00 81.88 92 GLY A N 1
ATOM 724 C CA . GLY A 1 92 ? -2.082 -14.322 11.581 1.00 81.88 92 GLY A CA 1
ATOM 725 C C . GLY A 1 92 ? -2.607 -13.796 12.920 1.00 81.88 92 GLY A C 1
ATOM 726 O O . GLY A 1 92 ? -3.420 -12.890 12.911 1.00 81.88 92 GLY A O 1
ATOM 727 N N . ALA A 1 93 ? -2.127 -14.270 14.073 1.00 86.62 93 ALA A N 1
ATOM 728 C CA . ALA A 1 93 ? -2.618 -13.783 15.370 1.00 86.62 93 ALA A CA 1
ATOM 729 C C . ALA A 1 93 ? -2.303 -12.295 15.614 1.00 86.62 93 ALA A C 1
ATOM 731 O O . ALA A 1 93 ? -1.155 -11.873 15.409 1.00 86.62 93 ALA A O 1
ATOM 732 N N . ILE A 1 94 ? -3.277 -11.535 16.127 1.00 85.88 94 ILE A N 1
ATOM 733 C CA . ILE A 1 94 ? -3.072 -10.149 16.574 1.00 85.88 94 ILE A CA 1
ATOM 734 C C . ILE A 1 94 ? -2.067 -10.118 17.731 1.00 85.88 94 ILE A C 1
ATOM 736 O O . ILE A 1 94 ? -2.185 -10.842 18.721 1.00 85.88 94 ILE A O 1
ATOM 740 N N . LYS A 1 95 ? -1.043 -9.274 17.596 1.00 86.88 95 LYS A N 1
ATOM 741 C CA . LYS A 1 95 ? 0.013 -9.071 18.596 1.00 86.88 95 LYS A CA 1
ATOM 742 C C . LYS A 1 95 ? -0.120 -7.763 19.351 1.00 86.88 95 LYS A C 1
ATOM 744 O O . LYS A 1 95 ? 0.397 -7.668 20.461 1.00 86.88 95 LYS A O 1
ATOM 749 N N . LYS A 1 96 ? -0.694 -6.744 18.717 1.00 79.31 96 LYS A N 1
ATOM 750 C CA . LYS A 1 96 ? -0.679 -5.381 19.238 1.00 79.31 96 LYS A CA 1
ATOM 751 C C . LYS A 1 96 ? -1.876 -4.595 18.723 1.00 79.31 96 LYS A C 1
ATOM 753 O O . LYS A 1 96 ? -2.266 -4.789 17.577 1.00 79.31 96 LYS A O 1
ATOM 758 N N . LEU A 1 97 ? -2.384 -3.706 19.569 1.00 81.88 97 LEU A N 1
ATOM 759 C CA . LEU A 1 97 ? -3.256 -2.595 19.208 1.00 81.88 97 LEU A CA 1
ATOM 760 C C . LEU A 1 97 ? -2.467 -1.289 19.374 1.00 81.88 97 LEU A C 1
ATOM 762 O O . LEU A 1 97 ? -1.730 -1.130 20.350 1.00 81.88 97 LEU A O 1
ATOM 766 N N . GLU A 1 98 ? -2.590 -0.383 18.414 1.00 77.50 98 GLU A N 1
ATOM 767 C CA . GLU A 1 98 ? -1.979 0.946 18.413 1.00 77.50 98 GLU A CA 1
ATOM 768 C C . GLU A 1 98 ? -3.023 1.994 18.030 1.00 77.50 98 GLU A C 1
ATOM 770 O O . GLU A 1 98 ? -3.885 1.734 17.194 1.00 77.50 98 GLU A O 1
ATOM 775 N N . PHE A 1 99 ? -2.920 3.189 18.608 1.00 69.44 99 PHE A N 1
ATOM 776 C CA . PHE A 1 99 ? -3.660 4.349 18.120 1.00 69.44 99 PHE A CA 1
ATOM 777 C C . PHE A 1 99 ? -2.948 4.935 16.904 1.00 69.44 99 PHE A C 1
ATOM 779 O O . PHE A 1 99 ? -1.720 5.044 16.898 1.00 69.44 99 PHE A O 1
ATOM 786 N N . ILE A 1 100 ? -3.723 5.326 15.899 1.00 74.12 100 ILE A N 1
ATOM 787 C CA . ILE A 1 100 ? -3.236 6.089 14.752 1.00 74.12 100 ILE A CA 1
ATOM 788 C C . ILE A 1 100 ? -3.185 7.554 15.185 1.00 74.12 100 ILE A C 1
ATOM 790 O O . ILE A 1 100 ? -4.114 8.065 15.813 1.00 74.12 100 ILE A O 1
ATOM 794 N N . SER A 1 101 ? -2.065 8.223 14.919 1.00 72.69 101 SER A N 1
ATOM 795 C CA . SER A 1 101 ? -1.913 9.626 15.312 1.00 72.69 101 SER A CA 1
ATOM 796 C C . SER A 1 101 ? -2.862 10.525 14.516 1.00 72.69 101 SER A C 1
ATOM 798 O O . SER A 1 101 ? -3.245 10.189 13.403 1.00 72.69 101 SER A O 1
ATOM 800 N N . GLY A 1 102 ? -3.207 11.702 15.044 1.00 68.56 102 GLY A N 1
ATOM 801 C CA . GLY A 1 102 ? -4.072 12.635 14.315 1.00 68.56 102 GLY A CA 1
ATOM 802 C C . GLY A 1 102 ? -3.496 13.088 12.966 1.00 68.56 102 GLY A C 1
ATOM 803 O O . GLY A 1 102 ? -4.266 13.288 12.040 1.00 68.56 102 GLY A O 1
ATOM 804 N N . ALA A 1 103 ? -2.168 13.216 12.849 1.00 67.69 103 ALA A N 1
ATOM 805 C CA . ALA A 1 103 ? -1.512 13.552 11.582 1.00 67.69 103 ALA A CA 1
ATOM 806 C C . ALA A 1 103 ? -1.639 12.403 10.571 1.00 67.69 103 ALA A C 1
ATOM 808 O O . ALA A 1 103 ? -2.139 12.605 9.475 1.00 67.69 103 ALA A O 1
ATOM 809 N N . GLU A 1 104 ? -1.312 11.182 10.995 1.00 73.50 104 GLU A N 1
ATOM 810 C CA . GLU A 1 104 ? -1.445 9.982 10.160 1.00 73.50 104 GLU A CA 1
ATOM 811 C C . GLU A 1 104 ? -2.913 9.686 9.794 1.00 73.50 104 GLU A C 1
ATOM 813 O O . GLU A 1 104 ? -3.213 9.201 8.710 1.00 73.50 104 GLU A O 1
ATOM 818 N N . ALA A 1 105 ? -3.862 9.992 10.679 1.00 75.50 105 ALA A N 1
ATOM 819 C CA . ALA A 1 105 ? -5.287 9.867 10.394 1.00 75.50 105 ALA A CA 1
ATOM 820 C C . ALA A 1 105 ? -5.773 10.911 9.382 1.00 75.50 105 ALA A C 1
ATOM 822 O O . ALA A 1 105 ? -6.641 10.604 8.563 1.00 75.50 105 ALA A O 1
ATOM 823 N N . ASP A 1 106 ? -5.265 12.144 9.455 1.00 77.75 106 ASP A N 1
ATOM 824 C CA . ASP A 1 106 ? -5.554 13.186 8.470 1.00 77.75 106 ASP A CA 1
ATOM 825 C C . ASP A 1 106 ? -4.974 12.778 7.100 1.00 77.75 106 ASP A C 1
ATOM 827 O O . ASP A 1 106 ? -5.706 12.834 6.117 1.00 77.75 106 ASP A O 1
ATOM 831 N N . GLU A 1 107 ? -3.748 12.242 7.054 1.00 72.12 107 GLU A N 1
ATOM 832 C CA . GLU A 1 107 ? -3.132 11.668 5.841 1.00 72.12 107 GLU A CA 1
ATOM 833 C C . GLU A 1 107 ? -4.005 10.560 5.232 1.00 72.12 107 GLU A C 1
ATOM 835 O O . GLU A 1 107 ? -4.426 10.661 4.084 1.00 72.12 107 GLU A O 1
ATOM 840 N N . ILE A 1 108 ? -4.399 9.556 6.027 1.00 76.31 108 ILE A N 1
ATOM 841 C CA . ILE A 1 108 ? -5.274 8.465 5.561 1.00 76.31 108 ILE A CA 1
ATOM 842 C C . ILE A 1 108 ? -6.604 9.007 5.009 1.00 76.31 108 ILE A C 1
ATOM 844 O O . ILE A 1 108 ? -7.135 8.489 4.028 1.00 76.31 108 ILE A O 1
ATOM 848 N N . GLN A 1 109 ? -7.190 10.026 5.639 1.00 73.06 109 GLN A N 1
ATOM 849 C CA . GLN A 1 109 ? -8.448 10.611 5.168 1.00 73.06 109 GLN A CA 1
ATOM 850 C C . GLN A 1 109 ? -8.264 11.398 3.866 1.00 73.06 109 GLN A C 1
ATOM 852 O O . GLN A 1 109 ? -9.102 11.277 2.972 1.00 73.06 109 GLN A O 1
ATOM 857 N N . GLU A 1 110 ? -7.180 12.160 3.735 1.00 69.44 110 GLU A N 1
ATOM 858 C CA . GLU A 1 110 ? -6.830 12.836 2.486 1.00 69.44 110 GLU A CA 1
ATOM 859 C C . GLU A 1 110 ? -6.616 11.819 1.357 1.00 69.44 110 GLU A C 1
ATOM 861 O O . GLU A 1 110 ? -7.164 12.000 0.270 1.00 69.44 110 GLU A O 1
ATOM 866 N N . ASP A 1 111 ? -5.961 10.691 1.639 1.00 67.25 111 ASP A N 1
ATOM 867 C CA . ASP A 1 111 ? -5.746 9.607 0.675 1.00 67.25 111 ASP A CA 1
ATOM 868 C C . ASP A 1 111 ? -7.051 8.947 0.209 1.00 67.25 111 ASP A C 1
ATOM 870 O O . ASP A 1 111 ? -7.207 8.600 -0.965 1.00 67.25 111 ASP A O 1
ATOM 874 N N . LEU A 1 112 ? -8.007 8.740 1.121 1.00 68.12 112 LEU A N 1
ATOM 875 C CA . LEU A 1 112 ? -9.274 8.078 0.798 1.00 68.12 112 LEU A CA 1
ATOM 876 C C . LEU A 1 112 ? -10.285 9.006 0.120 1.00 68.12 112 LEU A C 1
ATOM 878 O O . LEU A 1 112 ? -11.058 8.545 -0.725 1.00 68.12 112 LEU A O 1
ATOM 882 N N . PHE A 1 113 ? -10.333 10.277 0.521 1.00 67.00 113 PHE A N 1
ATOM 883 C CA . PHE A 1 113 ? -11.412 11.197 0.151 1.00 67.00 113 PHE A CA 1
ATOM 884 C C . PHE A 1 113 ? -10.950 12.391 -0.694 1.00 67.00 113 PHE A C 1
ATOM 886 O O . PHE A 1 113 ? -11.794 13.115 -1.219 1.00 67.00 113 PHE A O 1
ATOM 893 N N . GLY A 1 114 ? -9.641 12.610 -0.848 1.00 59.66 114 GLY A N 1
ATOM 894 C CA . GLY A 1 114 ? -9.064 13.782 -1.516 1.00 59.66 114 GLY A CA 1
ATOM 895 C C . GLY A 1 114 ? -9.153 15.075 -0.697 1.00 59.66 114 GLY A C 1
ATOM 896 O O . GLY A 1 114 ? -8.870 16.152 -1.215 1.00 59.66 114 GLY A O 1
ATOM 897 N N . TYR A 1 115 ? -9.597 14.989 0.558 1.00 59.50 115 TYR A N 1
ATOM 898 C CA . TYR A 1 115 ? -9.647 16.083 1.525 1.00 59.50 115 TYR A CA 1
ATOM 899 C C . TYR A 1 115 ? -9.726 15.510 2.943 1.00 59.50 115 TYR A C 1
ATOM 901 O O . TYR A 1 115 ? -10.181 14.384 3.135 1.00 59.50 115 TYR A O 1
ATOM 909 N N . VAL A 1 116 ? -9.357 16.307 3.947 1.00 65.56 116 VAL A N 1
ATOM 910 C CA . VAL A 1 116 ? -9.532 15.950 5.361 1.00 65.56 116 VAL A CA 1
ATOM 911 C C . VAL A 1 116 ? -10.879 16.490 5.853 1.00 65.56 116 VAL A C 1
ATOM 913 O O . VAL A 1 116 ? -11.052 17.712 5.933 1.00 65.56 116 VAL A O 1
ATOM 916 N N . PRO A 1 117 ? -11.864 15.634 6.188 1.00 69.31 117 PRO A N 1
ATOM 917 C CA . PRO A 1 117 ? -13.103 16.084 6.809 1.00 69.31 117 PRO A CA 1
ATOM 918 C C . PRO A 1 117 ? -12.802 16.825 8.113 1.00 69.31 117 PRO A C 1
ATOM 920 O O . PRO A 1 117 ? -11.977 16.388 8.915 1.00 69.31 117 PRO A O 1
ATOM 923 N N . SER A 1 118 ? -13.469 17.958 8.342 1.00 62.22 118 SER A N 1
ATOM 924 C CA . SER A 1 118 ? -13.210 18.781 9.522 1.00 62.22 118 SER A CA 1
ATOM 925 C C . SER A 1 118 ? -13.393 17.964 10.806 1.00 62.22 118 SER A C 1
ATOM 927 O O . SER A 1 118 ? -14.477 17.453 11.099 1.00 62.22 118 SER A O 1
ATOM 929 N N . ARG A 1 119 ? -12.314 17.829 11.592 1.00 58.97 119 ARG A N 1
ATOM 930 C CA . ARG A 1 119 ? -12.373 17.169 12.898 1.00 58.97 119 ARG A CA 1
ATOM 931 C C . ARG A 1 119 ? -13.354 17.939 13.775 1.00 58.97 119 ARG A C 1
ATOM 933 O O . ARG A 1 119 ? -13.091 19.085 14.148 1.00 58.97 119 ARG A O 1
ATOM 940 N N . LYS A 1 120 ? -14.481 17.318 14.136 1.00 49.09 120 LYS A N 1
ATOM 941 C CA . LYS A 1 120 ? -15.254 17.794 15.287 1.00 49.09 120 LYS A CA 1
ATOM 942 C C . LYS A 1 120 ? -14.287 17.768 16.468 1.00 49.09 120 LYS A C 1
ATOM 944 O O . LYS A 1 120 ? -13.740 16.715 16.775 1.00 49.09 120 LYS A O 1
ATOM 949 N N . LYS A 1 121 ? -13.993 18.938 17.048 1.00 34.25 121 LYS A N 1
ATOM 950 C CA . LYS A 1 121 ? -13.109 19.055 18.214 1.00 34.25 121 LYS A CA 1
ATOM 951 C C . LYS A 1 121 ? -13.658 18.145 19.307 1.00 34.25 121 LYS A C 1
ATOM 953 O O . LYS A 1 121 ? -14.701 18.453 19.877 1.00 34.25 121 LYS A O 1
ATOM 958 N N . GLU A 1 122 ? -12.976 17.040 19.567 1.00 42.41 122 GLU A N 1
ATOM 959 C CA . GLU A 1 122 ? -13.315 16.160 20.670 1.00 42.41 122 GLU A CA 1
ATOM 960 C C . GLU A 1 122 ? -12.502 16.569 21.897 1.00 42.41 122 GLU A C 1
ATOM 962 O O . GLU A 1 122 ? -11.295 16.823 21.841 1.00 42.41 122 GLU A O 1
ATOM 967 N N . THR A 1 123 ? -13.225 16.734 22.996 1.00 28.52 123 THR A N 1
ATOM 968 C CA . THR A 1 123 ? -12.746 17.145 24.306 1.00 28.52 123 THR A CA 1
ATOM 969 C C . THR A 1 123 ? -11.744 16.111 24.806 1.00 28.52 123 THR A C 1
ATOM 971 O O . THR A 1 123 ? -12.083 14.951 25.015 1.00 28.52 123 THR A O 1
ATOM 974 N N . ALA A 1 124 ? -10.495 16.534 24.977 1.00 31.36 124 ALA A N 1
ATOM 975 C CA . ALA A 1 124 ? -9.398 15.682 25.403 1.00 31.36 124 ALA A CA 1
ATOM 976 C C . ALA A 1 124 ? -9.705 14.964 26.729 1.00 31.36 124 ALA A C 1
ATOM 978 O O . ALA A 1 124 ? -9.699 15.594 27.787 1.00 31.36 124 ALA A O 1
ATOM 979 N N . SER A 1 125 ? -9.865 13.640 26.689 1.00 29.33 125 SER A N 1
ATOM 980 C CA . SER A 1 125 ? -9.574 12.797 27.847 1.00 29.33 125 SER A CA 1
ATOM 981 C C . SER A 1 125 ? -8.153 12.264 27.699 1.00 29.33 125 SER A C 1
ATOM 983 O O . SER A 1 125 ? -7.839 11.429 26.852 1.00 29.33 125 SER A O 1
ATOM 985 N N . LYS A 1 126 ? -7.256 12.851 28.490 1.00 35.06 126 LYS A N 1
ATOM 986 C CA . LYS A 1 126 ? -5.865 12.435 28.640 1.00 35.06 126 LYS A CA 1
ATOM 987 C C . LYS A 1 126 ? -5.844 11.040 29.265 1.00 35.06 126 LYS A C 1
ATOM 989 O O . LYS A 1 126 ? -6.372 10.888 30.357 1.00 35.06 126 LYS A O 1
ATOM 994 N N . ASN A 1 127 ? -5.189 10.077 28.619 1.00 27.66 127 ASN A N 1
ATOM 995 C CA . ASN A 1 127 ? -4.235 9.157 29.254 1.00 27.66 127 ASN A CA 1
ATOM 996 C C . ASN A 1 127 ? -3.547 8.309 28.182 1.00 27.66 127 ASN A C 1
ATOM 998 O O . ASN A 1 127 ? -3.956 7.214 27.812 1.00 27.66 127 ASN A O 1
ATOM 1002 N N . GLN A 1 128 ? -2.468 8.887 27.665 1.00 38.78 128 GLN A N 1
ATOM 1003 C CA . GLN A 1 128 ? -1.523 8.261 26.759 1.00 38.78 128 GLN A CA 1
ATOM 1004 C C . GLN A 1 128 ? -0.468 7.499 27.577 1.00 38.78 128 GLN A C 1
ATOM 1006 O O . GLN A 1 128 ? 0.017 8.010 28.584 1.00 38.78 128 GLN A O 1
ATOM 1011 N N . LYS A 1 129 ? -0.052 6.344 27.039 1.00 32.22 129 LYS A N 1
ATOM 1012 C CA . LYS A 1 129 ? 1.024 5.427 27.472 1.00 32.22 129 LYS A CA 1
ATOM 1013 C C . LYS A 1 129 ? 0.635 4.379 28.517 1.00 32.22 129 LYS A C 1
ATOM 1015 O O . LYS A 1 129 ? 0.864 4.552 29.707 1.00 32.22 129 LYS A O 1
ATOM 1020 N N . GLN A 1 130 ? 0.302 3.185 28.026 1.00 32.41 130 GLN A N 1
ATOM 1021 C CA . GLN A 1 130 ? 0.732 1.973 28.714 1.00 32.41 130 GLN A CA 1
ATOM 1022 C C . GLN A 1 130 ? 1.169 0.900 27.714 1.00 32.41 130 GLN A C 1
ATOM 1024 O O . GLN A 1 130 ? 0.384 0.327 26.964 1.00 32.41 130 GLN A O 1
ATOM 1029 N N . SER A 1 131 ? 2.478 0.660 27.693 1.00 31.44 131 SER A N 1
ATOM 1030 C CA . SER A 1 131 ? 3.086 -0.513 27.082 1.00 31.44 131 SER A CA 1
ATOM 1031 C C . SER A 1 131 ? 2.674 -1.758 27.864 1.00 31.44 131 SER A C 1
ATOM 1033 O O . SER A 1 131 ? 2.962 -1.838 29.059 1.00 31.44 131 SER A O 1
ATOM 1035 N N . PHE A 1 132 ? 2.094 -2.755 27.198 1.00 27.23 132 PHE A N 1
ATOM 1036 C CA . PHE A 1 132 ? 1.912 -4.076 27.790 1.00 27.23 132 PHE A CA 1
ATOM 1037 C C . PHE A 1 132 ? 2.734 -5.131 27.052 1.00 27.23 132 PHE A C 1
ATOM 1039 O O . PHE A 1 132 ? 2.661 -5.326 25.841 1.00 27.23 132 PHE A O 1
ATOM 1046 N N . ARG A 1 133 ? 3.590 -5.769 27.845 1.00 28.94 133 ARG A N 1
ATOM 1047 C CA . ARG A 1 133 ? 4.489 -6.875 27.525 1.00 28.94 133 ARG A CA 1
ATOM 1048 C C . ARG A 1 133 ? 3.775 -8.176 27.898 1.00 28.94 133 ARG A C 1
ATOM 1050 O O . ARG A 1 133 ? 3.107 -8.176 28.924 1.00 28.94 133 ARG A O 1
ATOM 1057 N N . GLN A 1 134 ? 4.034 -9.251 27.137 1.00 35.00 134 GLN A N 1
ATOM 1058 C CA . GLN A 1 134 ? 3.912 -10.709 27.432 1.00 35.00 134 GLN A CA 1
ATOM 1059 C C . GLN A 1 134 ? 3.163 -11.444 26.299 1.00 35.00 134 GLN A C 1
ATOM 1061 O O . GLN A 1 134 ? 2.309 -10.856 25.659 1.00 35.00 134 GLN A O 1
ATOM 1066 N N . LYS A 1 135 ? 3.376 -12.723 25.958 1.00 25.70 135 LYS A N 1
ATOM 1067 C CA . LYS A 1 135 ? 4.408 -13.764 26.177 1.00 25.70 135 LYS A CA 1
ATOM 1068 C C . LYS A 1 135 ? 4.176 -14.798 25.045 1.00 25.70 135 LYS A C 1
ATOM 1070 O O . LYS A 1 135 ? 3.040 -15.012 24.634 1.00 25.70 135 LYS A O 1
ATOM 1075 N N . LYS A 1 136 ? 5.237 -15.420 24.514 1.00 28.27 136 LYS A N 1
ATOM 1076 C CA . LYS A 1 136 ? 5.178 -16.466 23.464 1.00 28.27 136 LYS A CA 1
ATOM 1077 C C . LYS A 1 136 ? 4.770 -17.829 24.047 1.00 28.27 136 LYS A C 1
ATOM 1079 O O . LYS A 1 136 ? 5.322 -18.218 25.069 1.00 28.27 136 LYS A O 1
ATOM 1084 N N . ALA A 1 137 ? 3.987 -18.603 23.293 1.00 22.05 137 ALA A N 1
ATOM 1085 C CA . ALA A 1 137 ? 3.993 -20.070 23.325 1.00 22.05 137 ALA A CA 1
ATOM 1086 C C . ALA A 1 137 ? 3.799 -20.635 21.896 1.00 22.05 137 ALA A C 1
ATOM 1088 O O . ALA A 1 137 ? 3.186 -19.986 21.047 1.00 22.05 137 ALA A O 1
ATOM 1089 N N . GLY A 1 138 ? 4.427 -21.785 21.602 1.00 21.78 138 GLY A N 1
ATOM 1090 C CA . GLY A 1 138 ? 4.390 -22.514 20.316 1.00 21.78 138 GLY A CA 1
ATOM 1091 C C . GLY A 1 138 ? 2.974 -22.979 19.934 1.00 21.78 138 GLY A C 1
ATOM 1092 O O . GLY A 1 138 ? 2.061 -22.857 20.730 1.00 21.78 138 GLY A O 1
ATOM 1093 N N . THR A 1 139 ? 2.680 -23.470 18.727 1.00 22.88 139 THR A N 1
ATOM 1094 C CA . THR A 1 139 ? 3.378 -24.536 17.983 1.00 22.88 139 THR A CA 1
ATOM 1095 C C . THR A 1 139 ? 2.938 -24.523 16.500 1.00 22.88 139 THR A C 1
ATOM 1097 O O . THR A 1 139 ? 2.019 -23.807 16.114 1.00 22.88 139 THR A O 1
ATOM 1100 N N . LYS A 1 140 ? 3.695 -25.238 15.659 1.00 32.44 140 LYS A N 1
ATOM 1101 C CA . LYS A 1 140 ? 3.627 -25.376 14.192 1.00 32.44 140 LYS A CA 1
ATOM 1102 C C . LYS A 1 140 ? 2.355 -26.099 13.709 1.00 32.44 140 LYS A C 1
ATOM 1104 O O . LYS A 1 140 ? 2.058 -27.110 14.321 1.00 32.44 140 LYS A O 1
ATOM 1109 N N . THR A 1 141 ? 1.804 -25.700 12.547 1.00 23.48 141 THR A N 1
ATOM 1110 C CA . THR A 1 141 ? 1.438 -26.591 11.411 1.00 23.48 141 THR A CA 1
ATOM 1111 C C . THR A 1 141 ? 1.361 -25.773 10.106 1.00 23.48 141 THR A C 1
ATOM 1113 O O . THR A 1 141 ? 0.821 -24.671 10.099 1.00 23.48 141 THR A O 1
ATOM 1116 N N . LYS A 1 142 ? 1.943 -26.292 9.014 1.00 36.03 142 LYS A N 1
ATOM 1117 C CA . LYS A 1 142 ? 1.888 -25.750 7.639 1.00 36.03 142 LYS A CA 1
ATOM 1118 C C . LYS A 1 142 ? 0.563 -26.128 6.957 1.00 36.03 142 LYS A C 1
ATOM 1120 O O . LYS A 1 142 ? 0.146 -27.269 7.134 1.00 36.03 142 LYS A O 1
ATOM 1125 N N . LYS A 1 143 ? 0.016 -25.259 6.089 1.00 24.67 143 LYS A N 1
ATOM 1126 C CA . LYS A 1 143 ? -0.665 -25.640 4.828 1.00 24.67 143 LYS A CA 1
ATOM 1127 C C . LYS A 1 143 ? -0.858 -24.438 3.873 1.00 24.67 143 LYS A C 1
ATOM 1129 O O . LYS A 1 143 ? -1.525 -23.475 4.211 1.00 24.67 143 LYS A O 1
ATOM 1134 N N . ASN A 1 144 ? -0.200 -24.566 2.719 1.00 25.84 144 ASN A N 1
ATOM 1135 C CA . ASN A 1 144 ? -0.523 -24.207 1.329 1.00 25.84 144 ASN A CA 1
ATOM 1136 C C . ASN A 1 144 ? -1.228 -22.878 0.975 1.00 25.84 144 ASN A C 1
ATOM 1138 O O . ASN A 1 144 ? -2.434 -22.752 1.141 1.00 25.84 144 ASN A O 1
ATOM 1142 N N . GLY A 1 145 ? -0.489 -22.017 0.253 1.00 33.78 145 GLY A N 1
ATOM 1143 C CA . GLY A 1 145 ? -0.978 -21.480 -1.029 1.00 33.78 145 GLY A CA 1
ATOM 1144 C C . GLY A 1 145 ? -1.270 -19.983 -1.165 1.00 33.78 145 GLY A C 1
ATOM 1145 O O . GLY A 1 145 ? -1.944 -19.623 -2.121 1.00 33.78 145 GLY A O 1
ATOM 1146 N N . GLU A 1 146 ? -0.805 -19.108 -0.271 1.00 32.72 146 GLU A N 1
ATOM 1147 C CA . GLU A 1 146 ? -1.275 -17.711 -0.240 1.00 32.72 146 GLU A CA 1
ATOM 1148 C C . GLU A 1 146 ? -0.117 -16.699 -0.343 1.00 32.72 146 GLU A C 1
ATOM 1150 O O . GLU A 1 146 ? 0.514 -16.398 0.657 1.00 32.72 146 GLU A O 1
ATOM 1155 N N . TYR A 1 147 ? 0.210 -16.237 -1.562 1.00 45.94 147 TYR A N 1
ATOM 1156 C CA . TYR A 1 147 ? 1.128 -15.130 -1.933 1.00 45.94 147 TYR A CA 1
ATOM 1157 C C . TYR A 1 147 ? 2.223 -14.712 -0.915 1.00 45.94 147 TYR A C 1
ATOM 1159 O O . TYR A 1 147 ? 2.464 -13.531 -0.680 1.00 45.94 147 TYR A O 1
ATOM 1167 N N . THR A 1 148 ? 2.954 -15.669 -0.332 1.00 46.28 148 THR A N 1
ATOM 1168 C CA . THR A 1 148 ? 3.830 -15.433 0.835 1.00 46.28 148 THR A CA 1
ATOM 1169 C C . THR A 1 148 ? 5.190 -14.794 0.519 1.00 46.28 148 THR A C 1
ATOM 1171 O O . THR A 1 148 ? 6.016 -14.642 1.422 1.00 46.28 148 THR A O 1
ATOM 1174 N N . ASN A 1 149 ? 5.490 -14.476 -0.745 1.00 63.16 149 ASN A N 1
ATOM 1175 C CA . ASN A 1 149 ? 6.839 -14.059 -1.160 1.00 63.16 149 ASN A CA 1
ATOM 1176 C C . ASN A 1 149 ? 6.924 -12.640 -1.733 1.00 63.16 149 ASN A C 1
ATOM 1178 O O . ASN A 1 149 ? 7.992 -12.267 -2.223 1.00 63.16 149 ASN A O 1
ATOM 1182 N N . MET A 1 150 ? 5.843 -11.854 -1.661 1.00 73.19 150 MET A N 1
ATOM 1183 C CA . MET A 1 150 ? 5.908 -10.446 -2.040 1.00 73.19 150 MET A CA 1
ATOM 1184 C C . MET A 1 150 ? 6.261 -9.565 -0.844 1.00 73.19 150 MET A C 1
ATOM 1186 O O . MET A 1 150 ? 5.649 -9.686 0.216 1.00 73.19 150 MET A O 1
ATOM 1190 N N . LYS A 1 151 ? 7.272 -8.704 -0.988 1.00 80.12 151 LYS A N 1
ATOM 1191 C CA . LYS A 1 151 ? 7.739 -7.819 0.091 1.00 80.12 151 LYS A CA 1
ATOM 1192 C C . LYS A 1 151 ? 8.272 -6.510 -0.462 1.00 80.12 151 LYS A C 1
ATOM 1194 O O . LYS A 1 151 ? 8.961 -6.525 -1.478 1.00 80.12 151 LYS A O 1
ATOM 1199 N N . ARG A 1 152 ? 8.044 -5.419 0.271 1.00 82.50 152 ARG A N 1
ATOM 1200 C CA . ARG A 1 152 ? 8.825 -4.185 0.127 1.00 82.50 152 ARG A CA 1
ATOM 1201 C C . ARG A 1 152 ? 10.275 -4.452 0.519 1.00 82.50 152 ARG A C 1
ATOM 1203 O O . ARG A 1 152 ? 10.513 -5.147 1.508 1.00 82.50 152 ARG A O 1
ATOM 1210 N N . CYS A 1 153 ? 11.204 -3.909 -0.253 1.00 79.31 153 CYS A N 1
ATOM 1211 C CA . CYS A 1 153 ? 12.635 -3.990 0.012 1.00 79.31 153 CYS A CA 1
ATOM 1212 C C . CYS A 1 153 ? 13.258 -2.597 -0.074 1.00 79.31 153 CYS A C 1
ATOM 1214 O O . CYS A 1 153 ? 12.781 -1.747 -0.827 1.00 79.31 153 CYS A O 1
ATOM 1216 N N . GLU A 1 154 ? 14.342 -2.383 0.658 1.00 83.25 154 GLU A N 1
ATOM 1217 C CA . GLU A 1 154 ? 15.290 -1.304 0.391 1.00 83.25 154 GLU A CA 1
ATOM 1218 C C . GLU A 1 154 ? 16.404 -1.807 -0.543 1.00 83.25 154 GLU A C 1
ATOM 1220 O O . GLU A 1 154 ? 16.610 -3.013 -0.693 1.00 83.25 154 GLU A O 1
ATOM 1225 N N . LEU A 1 155 ? 17.148 -0.896 -1.180 1.00 83.69 155 LEU A N 1
ATOM 1226 C CA . LEU A 1 155 ? 18.296 -1.251 -2.031 1.00 83.69 155 LEU A CA 1
ATOM 1227 C C . LEU A 1 155 ? 19.331 -2.119 -1.295 1.00 83.69 155 LEU A C 1
ATOM 1229 O O . LEU A 1 155 ? 19.952 -2.971 -1.919 1.00 83.69 155 LEU A O 1
ATOM 1233 N N . GLY A 1 156 ? 19.502 -1.925 0.017 1.00 82.44 156 GLY A N 1
ATOM 1234 C CA . GLY A 1 156 ? 20.407 -2.738 0.837 1.00 82.44 156 GLY A CA 1
ATOM 1235 C C . GLY A 1 156 ? 19.887 -4.146 1.154 1.00 82.44 156 GLY A C 1
ATOM 1236 O O . GLY A 1 156 ? 20.670 -4.998 1.559 1.00 82.44 156 GLY A O 1
ATOM 1237 N N . ASP A 1 157 ? 18.593 -4.413 0.949 1.00 80.50 157 ASP A N 1
ATOM 1238 C CA . ASP A 1 157 ? 17.973 -5.715 1.236 1.00 80.50 157 ASP A CA 1
ATOM 1239 C C . ASP A 1 157 ? 18.033 -6.686 0.045 1.00 80.50 157 ASP A C 1
ATOM 1241 O O . ASP A 1 157 ? 17.573 -7.830 0.146 1.00 80.50 157 ASP A O 1
ATOM 1245 N N . ILE A 1 158 ? 18.530 -6.230 -1.109 1.00 87.75 158 ILE A N 1
ATOM 1246 C CA . ILE A 1 158 ? 18.525 -6.988 -2.364 1.00 87.75 158 ILE A CA 1
ATOM 1247 C C . ILE A 1 158 ? 19.944 -7.385 -2.809 1.00 87.75 158 ILE A C 1
ATOM 1249 O O . ILE A 1 158 ? 20.908 -6.699 -2.471 1.00 87.75 158 ILE A O 1
ATOM 1253 N N . PRO A 1 159 ? 20.094 -8.480 -3.582 1.00 91.12 159 PRO A N 1
ATOM 1254 C CA . PRO A 1 159 ? 21.399 -8.954 -4.043 1.00 91.12 159 PRO A CA 1
ATOM 1255 C C . PRO A 1 159 ? 22.190 -7.914 -4.851 1.00 91.12 159 PRO A C 1
ATOM 1257 O O . PRO A 1 159 ? 21.611 -7.125 -5.601 1.00 91.12 159 PRO A O 1
ATOM 1260 N N . ASP A 1 160 ? 23.519 -7.962 -4.749 1.00 91.69 160 ASP A N 1
ATOM 1261 C CA . ASP A 1 160 ? 24.421 -6.988 -5.378 1.00 91.69 160 ASP A CA 1
ATOM 1262 C C . ASP A 1 160 ? 24.261 -6.911 -6.901 1.00 91.69 160 ASP A C 1
ATOM 1264 O O . ASP A 1 160 ? 24.274 -5.822 -7.475 1.00 91.69 160 ASP A O 1
ATOM 1268 N N . ASN A 1 161 ? 24.050 -8.048 -7.570 1.00 91.12 161 ASN A N 1
ATOM 1269 C CA . ASN A 1 161 ? 23.825 -8.085 -9.016 1.00 91.12 161 ASN A CA 1
ATOM 1270 C C . ASN A 1 161 ? 22.553 -7.310 -9.417 1.00 91.12 161 ASN A C 1
ATOM 1272 O O . ASN A 1 161 ? 22.574 -6.547 -10.385 1.00 91.12 161 ASN A O 1
ATOM 1276 N N . VAL A 1 162 ? 21.480 -7.409 -8.627 1.00 94.06 162 VAL A N 1
ATOM 1277 C CA . VAL A 1 162 ? 20.240 -6.639 -8.819 1.00 94.06 162 VAL A CA 1
ATOM 1278 C C . VAL A 1 162 ? 20.481 -5.151 -8.555 1.00 94.06 162 VAL A C 1
ATOM 1280 O O . VAL A 1 162 ? 20.037 -4.314 -9.340 1.00 94.06 162 VAL A O 1
ATOM 1283 N N . GLN A 1 163 ? 21.231 -4.792 -7.506 1.00 93.81 163 GLN A N 1
ATOM 1284 C CA . GLN A 1 163 ? 21.586 -3.390 -7.240 1.00 93.81 163 GLN A CA 1
ATOM 1285 C C . GLN A 1 163 ? 22.386 -2.771 -8.395 1.00 93.81 163 GLN A C 1
ATOM 1287 O O . GLN A 1 163 ? 22.141 -1.626 -8.782 1.00 93.81 163 GLN A O 1
ATOM 1292 N N . ILE A 1 164 ? 23.346 -3.516 -8.951 1.00 92.75 164 ILE A N 1
ATOM 1293 C CA . ILE A 1 164 ? 24.152 -3.088 -10.101 1.00 92.75 164 ILE A CA 1
ATOM 1294 C C . ILE A 1 164 ? 23.260 -2.890 -11.329 1.00 92.75 164 ILE A C 1
ATOM 1296 O O . ILE A 1 164 ? 23.401 -1.881 -12.021 1.00 92.75 164 ILE A O 1
ATOM 1300 N N . ALA A 1 165 ? 22.333 -3.817 -11.587 1.00 95.19 165 ALA A N 1
ATOM 1301 C CA . ALA A 1 165 ? 21.388 -3.705 -12.693 1.00 95.19 165 ALA A CA 1
ATOM 1302 C C . ALA A 1 165 ? 20.500 -2.462 -12.556 1.00 95.19 165 ALA A C 1
ATOM 1304 O O . ALA A 1 165 ? 20.384 -1.698 -13.513 1.00 95.19 165 ALA A O 1
ATOM 1305 N N . ILE A 1 166 ? 19.965 -2.199 -11.358 1.00 93.75 166 ILE A N 1
ATOM 1306 C CA . ILE A 1 166 ? 19.178 -0.991 -11.080 1.00 93.75 166 ILE A CA 1
ATOM 1307 C C . ILE A 1 166 ? 19.993 0.266 -11.393 1.00 93.75 166 ILE A C 1
ATOM 1309 O O . ILE A 1 166 ? 19.565 1.087 -12.199 1.00 93.75 166 ILE A O 1
ATOM 1313 N N . LYS A 1 167 ? 21.204 0.390 -10.837 1.00 91.62 167 LYS A N 1
ATOM 1314 C CA . LYS A 1 167 ? 22.057 1.580 -11.019 1.00 91.62 167 LYS A CA 1
ATOM 1315 C C . LYS A 1 167 ? 22.464 1.828 -12.474 1.00 91.62 167 LYS A C 1
ATOM 1317 O O . LYS A 1 167 ? 22.664 2.977 -12.852 1.00 91.62 167 LYS A O 1
ATOM 1322 N N . LYS A 1 168 ? 22.642 0.771 -13.273 1.00 93.56 168 LYS A N 1
ATOM 1323 C CA . LYS A 1 168 ? 23.123 0.877 -14.661 1.00 93.56 168 LYS A CA 1
ATOM 1324 C C . LYS A 1 168 ? 22.007 1.015 -15.692 1.00 93.56 168 LYS A C 1
ATOM 1326 O O . LYS A 1 168 ? 22.230 1.640 -16.721 1.00 93.56 168 LYS A O 1
ATOM 1331 N N . GLN A 1 169 ? 20.858 0.382 -15.455 1.00 93.75 169 GLN A N 1
ATOM 1332 C CA . GLN A 1 169 ? 19.842 0.162 -16.489 1.00 93.75 169 GLN A CA 1
ATOM 1333 C C . GLN A 1 169 ? 18.484 0.783 -16.152 1.00 93.75 169 GLN A C 1
ATOM 1335 O O . GLN A 1 169 ? 17.714 1.060 -17.066 1.00 93.75 169 GLN A O 1
ATOM 1340 N N . CYS A 1 170 ? 18.174 1.014 -14.872 1.00 91.62 170 CYS A N 1
ATOM 1341 C CA . CYS A 1 170 ? 16.889 1.585 -14.478 1.00 91.62 170 CYS A CA 1
ATOM 1342 C C . CYS A 1 170 ? 16.985 3.114 -14.410 1.00 91.62 170 CYS A C 1
ATOM 1344 O O . CYS A 1 170 ? 17.292 3.679 -13.360 1.00 91.62 170 CYS A O 1
ATOM 1346 N N . THR A 1 171 ? 16.735 3.784 -15.533 1.00 85.56 171 THR A N 1
ATOM 1347 C CA . THR A 1 171 ? 16.803 5.249 -15.652 1.00 85.56 171 THR A CA 1
ATOM 1348 C C . THR A 1 171 ? 15.434 5.867 -15.947 1.00 85.56 171 THR A C 1
ATOM 1350 O O . THR A 1 171 ? 14.524 5.196 -16.440 1.00 85.56 171 THR A O 1
ATOM 1353 N N . GLY A 1 172 ? 15.283 7.156 -15.629 1.00 82.94 172 GLY A N 1
ATOM 1354 C CA . GLY A 1 172 ? 14.063 7.920 -15.905 1.00 82.94 172 GLY A CA 1
ATOM 1355 C C . GLY A 1 172 ? 12.816 7.408 -15.175 1.00 82.94 172 GLY A C 1
ATOM 1356 O O . GLY A 1 172 ? 12.910 6.748 -14.143 1.00 82.94 172 GLY A O 1
ATOM 1357 N N . ASP A 1 173 ? 11.652 7.717 -15.743 1.00 84.88 173 ASP A N 1
ATOM 1358 C CA . ASP A 1 173 ? 10.328 7.504 -15.144 1.00 84.88 173 ASP A CA 1
ATOM 1359 C C . ASP A 1 173 ? 9.650 6.256 -15.736 1.00 84.88 173 ASP A C 1
ATOM 1361 O O . ASP A 1 173 ? 8.588 6.313 -16.357 1.00 84.88 173 ASP A O 1
ATOM 1365 N N . SER A 1 174 ? 10.324 5.109 -15.636 1.00 91.56 174 SER A N 1
ATOM 1366 C CA . SER A 1 174 ? 9.873 3.837 -16.219 1.00 91.56 174 SER A CA 1
ATOM 1367 C C . SER A 1 174 ? 9.793 2.721 -15.184 1.00 91.56 174 SER A C 1
ATOM 1369 O O . SER A 1 174 ? 10.540 2.695 -14.205 1.00 91.56 174 SER A O 1
ATOM 1371 N N . TRP A 1 175 ? 8.874 1.781 -15.414 1.00 94.69 175 TRP A N 1
ATOM 1372 C CA . TRP A 1 175 ? 8.751 0.568 -14.610 1.00 94.69 175 TRP A CA 1
ATOM 1373 C C . TRP A 1 175 ? 9.694 -0.510 -15.126 1.00 94.69 175 TRP A C 1
ATOM 1375 O O . TRP A 1 175 ? 9.780 -0.755 -16.330 1.00 94.69 175 TRP A O 1
ATOM 1385 N N . TYR A 1 176 ? 10.348 -1.198 -14.200 1.00 96.25 176 TYR A N 1
ATOM 1386 C CA . TYR A 1 176 ? 11.297 -2.262 -14.484 1.00 96.25 176 TYR A CA 1
ATOM 1387 C C . TYR A 1 176 ? 10.932 -3.522 -13.708 1.00 96.25 176 TYR A C 1
ATOM 1389 O O . TYR A 1 176 ? 10.520 -3.463 -12.549 1.00 96.25 176 TYR A O 1
ATOM 1397 N N . VAL A 1 177 ? 11.116 -4.674 -14.347 1.00 96.31 177 VAL A N 1
ATOM 1398 C CA . VAL A 1 177 ? 11.039 -5.991 -13.718 1.00 96.31 177 VAL A CA 1
ATOM 1399 C C . VAL A 1 177 ? 12.390 -6.664 -13.877 1.00 96.31 177 VAL A C 1
ATOM 1401 O O . VAL A 1 177 ? 12.730 -7.142 -14.956 1.00 96.31 177 VAL A O 1
ATOM 1404 N N . ILE A 1 178 ? 13.158 -6.694 -12.793 1.00 96.19 178 ILE A N 1
ATOM 1405 C CA . ILE A 1 178 ? 14.458 -7.356 -12.754 1.00 96.19 178 ILE A CA 1
ATOM 1406 C C . ILE A 1 178 ? 14.247 -8.818 -12.363 1.00 96.19 178 ILE A C 1
ATOM 1408 O O . ILE A 1 178 ? 13.707 -9.098 -11.290 1.00 96.19 178 ILE A O 1
ATOM 1412 N N . LYS A 1 179 ? 14.642 -9.749 -13.225 1.00 94.81 179 LYS A N 1
ATOM 1413 C CA . LYS A 1 179 ? 14.514 -11.191 -13.010 1.00 94.81 179 LYS A CA 1
ATOM 1414 C C . LYS A 1 179 ? 15.849 -11.782 -12.586 1.00 94.81 179 LYS A C 1
ATOM 1416 O O . LYS A 1 179 ? 16.884 -11.457 -13.155 1.00 94.81 179 LYS A O 1
ATOM 1421 N N . THR A 1 180 ? 15.790 -12.663 -11.601 1.00 90.69 180 THR A N 1
ATOM 1422 C CA . THR A 1 180 ? 16.870 -13.570 -11.215 1.00 90.69 180 THR A CA 1
ATOM 1423 C C . THR A 1 180 ? 16.331 -14.996 -11.225 1.00 90.69 180 THR A C 1
ATOM 1425 O O . THR A 1 180 ? 15.117 -15.206 -11.312 1.00 90.69 180 THR A O 1
ATOM 1428 N N . ASP A 1 181 ? 17.203 -15.984 -11.042 1.00 85.50 181 ASP A N 1
ATOM 1429 C CA . ASP A 1 181 ? 16.803 -17.397 -10.984 1.00 85.50 181 ASP A CA 1
ATOM 1430 C C . ASP A 1 181 ? 15.714 -17.683 -9.935 1.00 85.50 181 ASP A C 1
ATOM 1432 O O . ASP A 1 181 ? 14.862 -18.556 -10.111 1.00 85.50 181 ASP A O 1
ATOM 1436 N N . ASN A 1 182 ? 15.709 -16.919 -8.838 1.00 83.88 182 ASN A N 1
ATOM 1437 C CA . ASN A 1 182 ? 14.888 -17.212 -7.662 1.00 83.88 182 ASN A CA 1
ATOM 1438 C C . ASN A 1 182 ? 13.829 -16.146 -7.349 1.00 83.88 182 ASN A C 1
ATOM 1440 O O . ASN A 1 182 ? 12.892 -16.421 -6.589 1.00 83.88 182 ASN A O 1
ATOM 1444 N N . LYS A 1 183 ? 13.952 -14.926 -7.889 1.00 89.00 183 LYS A N 1
ATOM 1445 C CA . LYS A 1 183 ? 13.061 -13.798 -7.576 1.00 89.00 183 LYS A CA 1
ATOM 1446 C C . LYS A 1 183 ? 12.856 -12.867 -8.767 1.00 89.00 183 LYS A C 1
ATOM 1448 O O . LYS A 1 183 ? 13.691 -12.760 -9.655 1.00 89.00 183 LYS A O 1
ATOM 1453 N N . LYS A 1 184 ? 11.750 -12.124 -8.718 1.00 92.81 184 LYS A N 1
ATOM 1454 C CA . LYS A 1 184 ? 11.524 -10.932 -9.546 1.00 92.81 184 LYS A CA 1
ATOM 1455 C C . LYS A 1 184 ? 11.530 -9.696 -8.654 1.00 92.81 184 LYS A C 1
ATOM 1457 O O . LYS A 1 184 ? 11.107 -9.775 -7.499 1.00 92.81 184 LYS A O 1
ATOM 1462 N N . TYR A 1 185 ? 11.966 -8.564 -9.186 1.00 93.56 185 TYR A N 1
ATOM 1463 C CA . TYR A 1 185 ? 11.953 -7.279 -8.497 1.00 93.56 185 TYR A CA 1
ATOM 1464 C C . TYR A 1 185 ? 11.240 -6.249 -9.361 1.00 93.56 185 TYR A C 1
ATOM 1466 O O . TYR A 1 185 ? 11.670 -5.997 -10.481 1.00 93.56 185 TYR A O 1
ATOM 1474 N N . VAL A 1 186 ? 10.157 -5.666 -8.853 1.00 94.50 186 VAL A N 1
ATOM 1475 C CA . VAL A 1 186 ? 9.481 -4.534 -9.498 1.00 94.50 186 VAL A CA 1
ATOM 1476 C C . VAL A 1 186 ? 10.108 -3.260 -8.965 1.00 94.5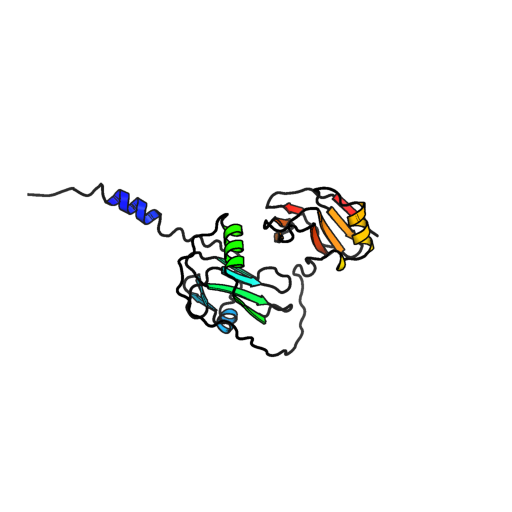0 186 VAL A C 1
ATOM 1478 O O . VAL A 1 186 ? 10.092 -3.026 -7.754 1.00 94.50 186 VAL A O 1
ATOM 1481 N N . TYR A 1 187 ? 10.654 -2.463 -9.875 1.00 94.00 187 TYR A N 1
ATOM 1482 C CA . TYR A 1 187 ? 11.342 -1.218 -9.578 1.00 94.00 187 TYR A CA 1
ATOM 1483 C C . TYR A 1 187 ? 10.756 -0.066 -10.393 1.00 94.00 187 TYR A C 1
ATOM 1485 O O . TYR A 1 187 ? 10.431 -0.227 -11.568 1.00 94.00 187 TYR A O 1
ATOM 1493 N N . TYR A 1 188 ? 10.647 1.102 -9.775 1.00 91.69 188 TYR A N 1
ATOM 1494 C CA . TYR A 1 188 ? 10.345 2.357 -10.458 1.00 91.69 188 TYR A CA 1
ATOM 1495 C C . TYR A 1 188 ? 11.125 3.466 -9.770 1.00 91.69 188 TYR A C 1
ATOM 1497 O O . TYR A 1 188 ? 11.047 3.592 -8.550 1.00 91.69 188 TYR A O 1
ATOM 1505 N N . ASN A 1 189 ? 11.880 4.247 -10.535 1.00 83.31 189 ASN A N 1
ATOM 1506 C CA . ASN A 1 189 ? 12.652 5.370 -10.012 1.00 83.31 189 ASN A CA 1
ATOM 1507 C C . ASN A 1 189 ? 11.760 6.616 -9.905 1.00 83.31 189 ASN A C 1
ATOM 1509 O O . ASN A 1 189 ? 10.903 6.807 -10.754 1.00 83.31 189 ASN A O 1
ATOM 1513 N N . ASN A 1 190 ? 11.978 7.479 -8.912 1.00 75.31 190 ASN A N 1
ATOM 1514 C CA . ASN A 1 190 ? 11.227 8.730 -8.703 1.00 75.31 190 ASN A CA 1
ATOM 1515 C C . ASN A 1 190 ? 9.772 8.569 -8.218 1.00 75.31 190 ASN A C 1
ATOM 1517 O O . ASN A 1 190 ? 8.915 9.385 -8.556 1.00 75.31 190 ASN A O 1
ATOM 1521 N N . LEU A 1 191 ? 9.481 7.551 -7.399 1.00 69.31 191 LEU A N 1
ATOM 1522 C CA . LEU A 1 191 ? 8.209 7.487 -6.665 1.00 69.31 191 LEU A CA 1
ATOM 1523 C C . LEU A 1 191 ? 8.390 7.943 -5.210 1.00 69.31 191 LEU A C 1
ATOM 1525 O O . LEU A 1 191 ? 9.439 7.651 -4.618 1.00 69.31 191 LEU A O 1
ATOM 1529 N N . PRO A 1 192 ? 7.376 8.582 -4.597 1.00 61.09 192 PRO A N 1
ATOM 1530 C CA . PRO A 1 192 ? 7.371 8.834 -3.164 1.00 61.09 192 PRO A CA 1
ATOM 1531 C C . PRO A 1 192 ? 7.618 7.554 -2.360 1.00 61.09 192 PRO A C 1
ATOM 1533 O O . PRO A 1 192 ? 7.283 6.445 -2.785 1.00 61.09 192 PRO A O 1
ATOM 1536 N N . ARG A 1 193 ? 8.235 7.699 -1.179 1.00 57.00 193 ARG A N 1
ATOM 1537 C CA . ARG A 1 193 ? 8.546 6.565 -0.285 1.00 57.00 193 ARG A CA 1
ATOM 1538 C C . ARG A 1 193 ? 7.260 5.816 0.077 1.00 57.00 193 ARG A C 1
ATOM 1540 O O . ARG A 1 193 ? 7.263 4.588 0.226 1.00 57.00 193 ARG A O 1
ATOM 1547 N N . ASP A 1 194 ? 6.176 6.572 0.155 1.00 66.94 194 ASP A N 1
ATOM 1548 C CA . ASP A 1 194 ? 4.863 6.115 0.539 1.00 66.94 194 ASP A CA 1
ATOM 1549 C C . ASP A 1 194 ? 4.088 5.753 -0.724 1.00 66.94 194 ASP A C 1
ATOM 1551 O O . ASP A 1 194 ? 3.588 6.577 -1.483 1.00 66.94 194 ASP A O 1
ATOM 1555 N N . TYR A 1 195 ? 4.061 4.452 -0.975 1.00 76.31 195 TYR A N 1
ATOM 1556 C CA . TYR A 1 195 ? 3.228 3.832 -1.989 1.00 76.31 195 TYR A CA 1
ATOM 1557 C C . TYR A 1 195 ? 2.508 2.657 -1.345 1.00 76.31 195 TYR A C 1
ATOM 1559 O O . TYR A 1 195 ? 3.088 1.959 -0.513 1.00 76.31 195 TYR A O 1
ATOM 1567 N N . ALA A 1 196 ? 1.267 2.393 -1.724 1.00 78.12 196 ALA A N 1
ATOM 1568 C CA . ALA A 1 196 ? 0.579 1.159 -1.368 1.00 78.12 196 ALA A CA 1
ATOM 1569 C C . ALA A 1 196 ? 0.682 0.166 -2.528 1.00 78.12 196 ALA A C 1
ATOM 1571 O O . ALA A 1 196 ? 0.859 0.552 -3.682 1.00 78.12 196 ALA A O 1
ATOM 1572 N N . PHE A 1 197 ? 0.554 -1.128 -2.249 1.00 80.69 197 PHE A N 1
ATOM 1573 C CA . PHE A 1 197 ? 0.376 -2.116 -3.306 1.00 80.69 197 PHE A CA 1
ATOM 1574 C C . PHE A 1 197 ? -0.684 -3.137 -2.917 1.00 80.69 197 PHE A C 1
ATOM 1576 O O . PHE A 1 197 ? -0.861 -3.464 -1.743 1.00 80.69 197 PHE A O 1
ATOM 1583 N N . ASN A 1 198 ? -1.378 -3.669 -3.914 1.00 77.06 198 ASN A N 1
ATOM 1584 C CA . ASN A 1 198 ? -2.298 -4.781 -3.747 1.00 77.06 198 ASN A CA 1
ATOM 1585 C C . ASN A 1 198 ? -2.225 -5.716 -4.957 1.00 77.06 198 ASN A C 1
ATOM 1587 O O . ASN A 1 198 ? -1.953 -5.278 -6.073 1.00 77.06 198 ASN A O 1
ATOM 1591 N N . ILE A 1 199 ? -2.500 -7.002 -4.735 1.00 73.56 199 ILE A N 1
ATOM 1592 C CA . ILE A 1 199 ? -2.695 -7.972 -5.815 1.00 73.56 199 ILE A CA 1
ATOM 1593 C C . ILE A 1 199 ? -4.185 -8.278 -5.927 1.00 73.56 199 ILE A C 1
ATOM 1595 O O . ILE A 1 199 ? -4.828 -8.625 -4.937 1.00 73.56 199 ILE A O 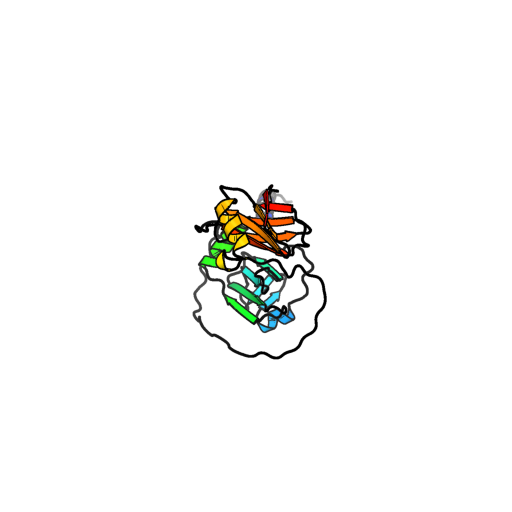1
ATOM 1599 N N . SER A 1 200 ? -4.722 -8.179 -7.141 1.00 71.88 200 SER A N 1
ATOM 1600 C CA . SER A 1 200 ? -6.051 -8.683 -7.490 1.00 71.88 200 SER A CA 1
ATOM 1601 C C . SER A 1 200 ? -5.933 -9.606 -8.701 1.00 71.88 200 SER A C 1
ATOM 1603 O O . SER A 1 200 ? -5.654 -9.160 -9.815 1.00 71.88 200 SER A O 1
ATOM 1605 N N . GLY A 1 201 ? -6.079 -10.916 -8.485 1.00 78.56 201 GLY A N 1
ATOM 1606 C CA . GLY A 1 201 ? -5.813 -11.920 -9.517 1.00 78.56 201 GLY A CA 1
ATOM 1607 C C . GLY A 1 201 ? -4.360 -11.857 -9.999 1.00 78.56 201 GLY A C 1
ATOM 1608 O O . GLY A 1 201 ? -3.439 -12.093 -9.222 1.00 78.56 201 GLY A O 1
ATOM 1609 N N . LYS A 1 202 ? -4.159 -11.521 -11.280 1.00 86.06 202 LYS A N 1
ATOM 1610 C CA . LYS A 1 202 ? -2.830 -11.303 -11.881 1.00 86.06 202 LYS A CA 1
ATOM 1611 C C . LYS A 1 202 ? -2.395 -9.837 -11.876 1.00 86.06 202 LYS A C 1
ATOM 1613 O O . LYS A 1 202 ? -1.347 -9.523 -12.422 1.00 86.06 202 LYS A O 1
ATOM 1618 N N . ASN A 1 203 ? -3.193 -8.911 -11.357 1.00 82.81 203 ASN A N 1
ATOM 1619 C CA . ASN A 1 203 ? -2.840 -7.498 -11.384 1.00 82.81 203 ASN A CA 1
ATOM 1620 C C . ASN A 1 203 ? -2.118 -7.103 -10.097 1.00 82.81 203 ASN A C 1
ATOM 1622 O O . ASN A 1 203 ? -2.719 -7.128 -9.024 1.00 82.81 203 ASN A O 1
ATOM 1626 N N . LEU A 1 204 ? -0.841 -6.744 -10.222 1.00 87.00 204 LEU A N 1
ATOM 1627 C CA . LEU A 1 204 ? -0.110 -5.998 -9.211 1.00 87.00 204 LEU A CA 1
ATOM 1628 C C . LEU A 1 204 ? -0.421 -4.521 -9.426 1.00 87.00 204 LEU A C 1
ATOM 1630 O O . LEU A 1 204 ? 0.014 -3.928 -10.409 1.00 87.00 204 LEU A O 1
ATOM 1634 N N . ASN A 1 205 ? -1.174 -3.932 -8.510 1.00 85.94 205 ASN A N 1
ATOM 1635 C CA . ASN A 1 205 ? -1.474 -2.513 -8.545 1.00 85.94 205 ASN A CA 1
ATOM 1636 C C . ASN A 1 205 ? -0.638 -1.796 -7.490 1.00 85.94 205 ASN A C 1
ATOM 1638 O O . ASN A 1 205 ? -0.753 -2.100 -6.303 1.00 85.94 205 ASN A O 1
ATOM 1642 N N . VAL A 1 206 ? 0.176 -0.844 -7.932 1.00 87.50 206 VAL A N 1
ATOM 1643 C CA . VAL A 1 206 ? 0.903 0.092 -7.077 1.00 87.50 206 VAL A CA 1
ATOM 1644 C C . VAL A 1 206 ? 0.137 1.409 -7.069 1.00 87.50 206 VAL A C 1
ATOM 1646 O O . VAL A 1 206 ? -0.262 1.911 -8.119 1.00 87.50 206 VAL A O 1
ATOM 1649 N N . ARG A 1 207 ? -0.100 1.970 -5.888 1.00 81.19 207 ARG A N 1
ATOM 1650 C CA . ARG A 1 207 ? -0.682 3.302 -5.737 1.00 81.19 207 ARG A CA 1
ATOM 1651 C C . ARG A 1 207 ? 0.325 4.248 -5.128 1.00 81.19 207 ARG A C 1
ATOM 1653 O O . ARG A 1 207 ? 0.933 3.919 -4.114 1.00 81.19 207 ARG A O 1
ATOM 1660 N N . ASP A 1 208 ? 0.443 5.405 -5.750 1.00 79.00 208 ASP A N 1
ATOM 1661 C CA . ASP A 1 208 ? 1.068 6.581 -5.170 1.00 79.00 208 ASP A CA 1
ATOM 1662 C C . ASP A 1 208 ? 0.238 7.058 -3.977 1.00 79.00 208 ASP A C 1
ATOM 1664 O O . ASP A 1 208 ? -0.984 7.171 -4.098 1.00 79.00 208 ASP A O 1
ATOM 1668 N N . MET A 1 209 ? 0.893 7.298 -2.843 1.00 67.12 209 MET A N 1
ATOM 1669 C CA . MET A 1 209 ? 0.267 7.829 -1.627 1.00 67.12 209 MET A CA 1
ATOM 1670 C C . MET A 1 209 ? 0.729 9.267 -1.337 1.00 67.12 209 MET A C 1
ATOM 1672 O O . MET A 1 209 ? 0.492 9.794 -0.259 1.00 67.12 209 MET A O 1
ATOM 1676 N N . GLY A 1 210 ? 1.393 9.937 -2.284 1.00 62.28 210 GLY A N 1
ATOM 1677 C CA . GLY A 1 210 ? 1.707 11.355 -2.150 1.00 62.28 210 GLY A CA 1
ATOM 1678 C C . GLY A 1 210 ? 2.884 11.681 -1.219 1.00 62.28 210 GLY A C 1
ATOM 1679 O O . GLY A 1 210 ? 3.844 10.928 -1.087 1.00 62.28 210 GLY A O 1
ATOM 1680 N N . ARG A 1 211 ? 2.897 12.923 -0.713 1.00 57.00 211 ARG A N 1
ATOM 1681 C CA . ARG A 1 211 ? 4.106 13.745 -0.491 1.00 57.00 211 ARG A CA 1
ATOM 1682 C C . ARG A 1 211 ? 5.071 13.260 0.600 1.00 57.00 211 ARG A C 1
ATOM 1684 O O . ARG A 1 211 ? 5.063 13.790 1.703 1.00 57.00 211 ARG A O 1
ATOM 1691 N N . HIS A 1 212 ? 6.083 12.505 0.176 1.00 49.84 212 HIS A N 1
ATOM 1692 C CA . HIS A 1 212 ? 7.462 12.602 0.671 1.00 49.84 212 HIS A CA 1
ATOM 1693 C C . HIS A 1 212 ? 8.456 12.339 -0.472 1.00 49.84 212 HIS A C 1
ATOM 1695 O O . HIS A 1 212 ? 8.183 11.542 -1.367 1.00 49.84 212 HIS A O 1
ATOM 1701 N N . THR A 1 213 ? 9.631 12.983 -0.456 1.00 49.69 213 THR A N 1
ATOM 1702 C CA . THR A 1 213 ? 10.735 12.680 -1.386 1.00 49.69 213 THR A CA 1
ATOM 1703 C C . THR A 1 213 ? 11.310 11.297 -1.063 1.00 49.69 213 THR A C 1
ATOM 1705 O O . THR A 1 213 ? 12.293 11.164 -0.332 1.00 49.69 213 THR A O 1
ATOM 1708 N N . GLY A 1 214 ? 10.654 10.247 -1.551 1.00 53.41 214 GLY A N 1
ATOM 1709 C CA . GLY A 1 214 ? 11.268 8.941 -1.753 1.00 53.41 214 GLY A CA 1
ATOM 1710 C C . GLY A 1 214 ? 11.911 8.865 -3.127 1.00 53.41 214 GLY A C 1
ATOM 1711 O O . GLY A 1 214 ? 11.673 9.707 -3.988 1.00 53.41 214 GLY A O 1
ATOM 1712 N N . ILE A 1 215 ? 12.780 7.873 -3.291 1.00 63.44 215 ILE A N 1
ATOM 1713 C CA . ILE A 1 215 ? 13.647 7.750 -4.465 1.00 63.44 215 ILE A CA 1
ATOM 1714 C C . ILE A 1 215 ? 13.172 6.632 -5.405 1.00 63.44 215 ILE A C 1
ATOM 1716 O O . ILE A 1 215 ? 13.458 6.706 -6.595 1.00 63.44 215 ILE A O 1
ATOM 1720 N N . TYR A 1 216 ? 12.434 5.619 -4.915 1.00 77.31 216 TYR A N 1
ATOM 1721 C CA . TYR A 1 216 ? 11.987 4.485 -5.738 1.00 77.31 216 TYR A CA 1
ATOM 1722 C C . TYR A 1 216 ? 10.884 3.601 -5.114 1.00 77.31 216 TYR A C 1
ATOM 1724 O O . TYR A 1 216 ? 10.761 3.483 -3.893 1.00 77.31 216 TYR A O 1
ATOM 1732 N N . VAL A 1 217 ? 10.158 2.876 -5.975 1.00 78.38 217 VAL A N 1
ATOM 1733 C CA . VAL A 1 217 ? 9.444 1.627 -5.648 1.00 78.38 217 VAL A CA 1
ATOM 1734 C C . VAL A 1 217 ? 10.420 0.464 -5.728 1.00 78.38 217 VAL A C 1
ATOM 1736 O O . VAL A 1 217 ? 11.188 0.373 -6.681 1.00 78.38 217 VAL A O 1
ATOM 1739 N N . LEU A 1 218 ? 10.359 -0.452 -4.760 1.00 87.06 218 LEU A N 1
ATOM 1740 C CA . LEU A 1 218 ? 11.085 -1.718 -4.821 1.00 87.06 218 LEU A CA 1
ATOM 1741 C C . LEU A 1 218 ? 10.306 -2.823 -4.100 1.00 87.06 218 LEU A C 1
ATOM 1743 O O . LEU A 1 218 ? 10.199 -2.851 -2.870 1.00 87.06 218 LEU A O 1
ATOM 1747 N N . LEU A 1 219 ? 9.769 -3.744 -4.896 1.00 89.75 219 LEU A N 1
ATOM 1748 C CA . LEU A 1 219 ? 9.047 -4.927 -4.437 1.00 89.75 219 LEU A CA 1
ATOM 1749 C C . LEU A 1 219 ? 9.782 -6.178 -4.901 1.00 89.75 219 LEU A C 1
ATOM 1751 O O . LEU A 1 219 ? 10.045 -6.318 -6.089 1.00 89.75 219 LEU A O 1
ATOM 1755 N N . SER A 1 220 ? 10.070 -7.110 -3.997 1.00 89.00 220 SER A N 1
ATOM 1756 C CA . SER A 1 220 ? 10.486 -8.467 -4.369 1.00 89.00 220 SER A CA 1
ATOM 1757 C C . SER A 1 220 ? 9.268 -9.371 -4.502 1.00 89.00 220 SER A C 1
ATOM 1759 O O . SER A 1 220 ? 8.342 -9.252 -3.706 1.00 89.00 220 SER A O 1
ATOM 1761 N N . LEU A 1 221 ? 9.282 -10.281 -5.474 1.00 88.81 221 LEU A N 1
ATOM 1762 C CA . LEU A 1 221 ? 8.225 -11.245 -5.779 1.00 88.81 221 LEU A CA 1
ATOM 1763 C C . LEU A 1 221 ? 8.827 -12.643 -5.988 1.00 88.81 221 LEU A C 1
ATOM 1765 O O . LEU A 1 221 ? 10.028 -12.787 -6.236 1.00 88.81 221 LEU A O 1
ATOM 1769 N N . GLY A 1 222 ? 7.993 -13.682 -5.880 1.00 83.19 222 GLY A N 1
ATOM 1770 C CA . GLY A 1 222 ? 8.370 -15.041 -6.284 1.00 83.19 222 GLY A CA 1
ATOM 1771 C C . GLY A 1 222 ? 8.583 -15.132 -7.795 1.00 83.19 222 GLY A C 1
ATOM 1772 O O . GLY A 1 222 ? 7.908 -14.439 -8.555 1.00 83.19 222 GLY A O 1
ATOM 1773 N N . ASN A 1 223 ? 9.536 -15.957 -8.234 1.00 83.38 223 ASN A N 1
ATOM 1774 C CA . ASN A 1 223 ? 9.850 -16.084 -9.659 1.00 83.38 223 ASN A CA 1
ATOM 1775 C C . ASN A 1 223 ? 8.706 -16.720 -10.476 1.00 83.38 223 ASN A C 1
ATOM 1777 O O . ASN A 1 223 ? 8.501 -16.409 -11.645 1.00 83.38 223 ASN A O 1
ATOM 1781 N N . ASP A 1 224 ? 7.904 -17.555 -9.830 1.00 81.75 224 ASP A N 1
ATOM 1782 C CA . ASP A 1 224 ? 6.724 -18.230 -10.370 1.00 81.75 224 ASP A CA 1
ATOM 1783 C C . ASP A 1 224 ? 5.500 -17.314 -10.538 1.00 81.75 224 ASP A C 1
ATOM 1785 O O . ASP A 1 224 ? 4.506 -17.705 -11.146 1.00 81.75 224 ASP A O 1
ATOM 1789 N N . PHE A 1 225 ? 5.548 -16.088 -10.011 1.00 80.94 225 PHE A N 1
ATOM 1790 C CA . PHE A 1 225 ? 4.419 -15.172 -10.083 1.00 80.94 225 PHE A CA 1
ATOM 1791 C C . PHE A 1 225 ? 4.415 -14.383 -11.397 1.00 80.94 225 PHE A C 1
ATOM 1793 O O . PHE A 1 225 ? 5.297 -13.554 -11.647 1.00 80.94 225 PHE A O 1
ATOM 1800 N N . ASP A 1 226 ? 3.392 -14.619 -12.215 1.00 86.31 226 ASP A N 1
ATOM 1801 C CA . ASP A 1 226 ? 3.106 -13.849 -13.424 1.00 86.31 226 ASP A CA 1
ATOM 1802 C C . ASP A 1 226 ? 2.062 -12.771 -13.148 1.00 86.31 226 ASP A C 1
ATOM 1804 O O . ASP A 1 226 ? 0.987 -13.048 -12.605 1.00 86.31 226 ASP A O 1
ATOM 1808 N N . PHE A 1 227 ? 2.365 -11.539 -13.559 1.00 88.88 227 PHE A N 1
ATOM 1809 C CA . PHE A 1 227 ? 1.524 -10.386 -13.276 1.00 88.88 227 PHE A CA 1
ATOM 1810 C C . PHE A 1 227 ? 1.445 -9.385 -14.427 1.00 88.88 227 PHE A C 1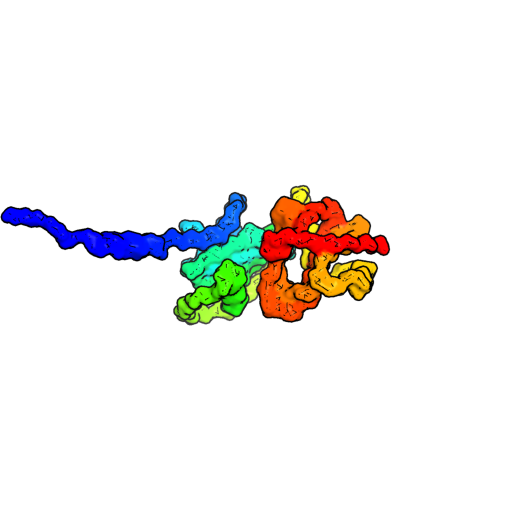
ATOM 1812 O O . PHE A 1 227 ? 2.319 -9.294 -15.283 1.00 88.88 227 PHE A O 1
ATOM 1819 N N . THR A 1 228 ? 0.369 -8.608 -14.393 1.00 92.88 228 THR A N 1
ATOM 1820 C CA . THR A 1 228 ? 0.227 -7.316 -15.066 1.00 92.88 228 THR A CA 1
ATOM 1821 C C . THR A 1 228 ? 0.453 -6.220 -14.039 1.00 92.88 228 THR A C 1
ATOM 1823 O O . THR A 1 228 ? 0.202 -6.429 -12.849 1.00 92.88 228 THR A O 1
ATOM 1826 N N . LEU A 1 229 ? 0.919 -5.061 -14.488 1.00 94.56 229 LEU A N 1
ATOM 1827 C CA . LEU A 1 229 ? 1.241 -3.950 -13.609 1.00 94.56 229 LEU A CA 1
ATOM 1828 C C . LEU A 1 229 ? 0.262 -2.805 -13.840 1.00 94.56 229 LEU A C 1
ATOM 1830 O O . LEU A 1 229 ? 0.041 -2.382 -14.975 1.00 94.56 229 LEU A O 1
ATOM 1834 N N . SER A 1 230 ? -0.308 -2.304 -12.752 1.00 89.94 230 SER A N 1
ATOM 1835 C CA . SER A 1 230 ? -1.088 -1.074 -12.747 1.00 89.94 230 SER A CA 1
ATOM 1836 C C . SER A 1 230 ? -0.452 -0.059 -11.812 1.00 89.94 230 SER A C 1
ATOM 1838 O O . SER A 1 230 ? 0.028 -0.413 -10.736 1.00 89.94 230 SER A O 1
ATOM 1840 N N . TYR A 1 231 ? -0.494 1.206 -12.215 1.00 89.94 231 TYR A N 1
ATOM 1841 C CA . TYR A 1 231 ? -0.131 2.346 -11.393 1.00 89.94 231 TYR A CA 1
ATOM 1842 C C . TYR A 1 231 ? -1.337 3.268 -11.234 1.00 89.94 231 TYR A C 1
ATOM 1844 O O . TYR A 1 231 ? -1.935 3.687 -12.227 1.00 89.94 231 TYR A O 1
ATOM 1852 N N . ASN A 1 232 ? -1.737 3.551 -9.993 1.00 84.94 232 ASN A N 1
ATOM 1853 C CA . ASN A 1 232 ? -2.935 4.341 -9.678 1.00 84.94 232 ASN A CA 1
ATOM 1854 C C . ASN A 1 232 ? -4.191 3.832 -10.414 1.00 84.94 232 ASN A C 1
ATOM 1856 O O . ASN A 1 232 ? -4.999 4.606 -10.926 1.00 84.94 232 ASN A O 1
ATOM 1860 N N . GLY A 1 233 ? -4.335 2.504 -10.501 1.00 79.06 233 GLY A N 1
ATOM 1861 C CA . GLY A 1 233 ? -5.455 1.843 -11.176 1.00 79.06 233 GLY A CA 1
ATOM 1862 C C . GLY A 1 233 ? -5.387 1.836 -12.708 1.00 79.06 233 GLY A C 1
ATOM 1863 O O . GLY A 1 233 ? -6.273 1.262 -13.337 1.00 79.06 233 GLY A O 1
ATOM 1864 N N . LYS A 1 234 ? -4.352 2.422 -13.325 1.00 87.19 234 LYS A N 1
ATOM 1865 C CA . LYS A 1 234 ? -4.143 2.414 -14.781 1.00 87.19 234 LYS A CA 1
ATOM 1866 C C . LYS A 1 234 ? -3.083 1.388 -15.161 1.00 87.19 234 LYS A C 1
ATOM 1868 O O . LYS A 1 234 ? -2.027 1.353 -14.542 1.00 87.19 234 LYS A O 1
ATOM 1873 N N . SER A 1 235 ? -3.343 0.582 -16.190 1.00 92.81 235 SER A N 1
ATOM 1874 C CA . SER A 1 235 ? -2.353 -0.372 -16.705 1.00 92.81 235 SER A CA 1
ATOM 1875 C C . SER A 1 235 ? -1.107 0.367 -17.193 1.00 92.81 235 SER A C 1
ATOM 1877 O O . SER A 1 235 ? -1.222 1.347 -17.929 1.00 92.81 235 SER A O 1
ATOM 1879 N N . VAL A 1 236 ? 0.071 -0.126 -16.819 1.00 94.62 236 VAL A N 1
ATOM 1880 C CA . VAL A 1 236 ? 1.366 0.416 -17.245 1.00 94.62 236 VAL A CA 1
ATOM 1881 C C . VAL A 1 236 ? 2.233 -0.682 -17.853 1.00 94.62 236 VAL A C 1
ATOM 1883 O O . VAL A 1 236 ? 2.143 -1.850 -17.473 1.00 94.62 236 VAL A O 1
ATOM 1886 N N . GLY A 1 237 ? 3.064 -0.302 -18.823 1.00 95.25 237 GLY A N 1
ATOM 1887 C CA . GLY A 1 237 ? 4.115 -1.172 -19.348 1.00 95.25 237 GLY A CA 1
ATOM 1888 C C . GLY A 1 237 ? 5.323 -1.206 -18.414 1.00 95.25 237 GLY A C 1
ATOM 1889 O O . GLY A 1 237 ? 5.505 -0.302 -17.601 1.00 95.25 237 GLY A O 1
ATOM 1890 N N . PHE A 1 238 ? 6.154 -2.236 -18.551 1.00 95.50 238 PHE A N 1
ATOM 1891 C CA . PHE A 1 238 ? 7.428 -2.346 -17.846 1.00 95.50 238 PHE A CA 1
ATOM 1892 C C . PHE A 1 238 ? 8.496 -2.984 -18.735 1.00 95.50 238 PHE A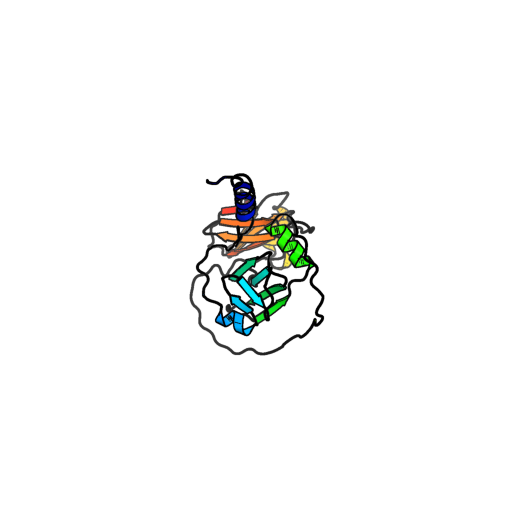 C 1
ATOM 1894 O O . PHE A 1 238 ? 8.196 -3.828 -19.582 1.00 95.50 238 PHE A O 1
ATOM 1901 N N . THR A 1 239 ? 9.750 -2.614 -18.502 1.00 96.44 239 THR A N 1
ATOM 1902 C CA . THR A 1 239 ? 10.921 -3.212 -19.150 1.00 96.44 239 THR A CA 1
ATOM 1903 C C . THR A 1 239 ? 11.427 -4.379 -18.313 1.00 96.44 239 THR A C 1
ATOM 1905 O O . THR A 1 239 ? 11.550 -4.270 -17.095 1.00 96.44 239 THR A O 1
ATOM 1908 N N . THR A 1 240 ? 11.731 -5.508 -18.949 1.00 95.44 240 THR A N 1
ATOM 1909 C CA . THR A 1 240 ? 12.336 -6.656 -18.257 1.00 95.44 240 THR A CA 1
ATOM 1910 C C . THR A 1 240 ? 13.856 -6.582 -18.347 1.00 95.44 240 THR A C 1
ATOM 1912 O O . THR A 1 240 ? 14.388 -6.293 -19.414 1.00 95.44 240 THR A O 1
ATOM 1915 N N . ILE A 1 241 ? 14.538 -6.858 -17.236 1.00 95.94 241 ILE A N 1
ATOM 1916 C CA . ILE A 1 241 ? 15.996 -6.990 -17.168 1.00 95.94 241 ILE A CA 1
ATOM 1917 C C . ILE A 1 241 ? 16.305 -8.360 -16.574 1.00 95.94 241 ILE A C 1
ATOM 1919 O O . ILE A 1 241 ? 15.897 -8.639 -15.449 1.00 95.94 241 ILE A O 1
ATOM 1923 N N . ASP A 1 242 ? 17.034 -9.195 -17.301 1.00 94.44 242 ASP A N 1
ATOM 1924 C CA . ASP A 1 242 ? 17.494 -10.488 -16.799 1.00 94.44 242 ASP A CA 1
ATOM 1925 C C . ASP A 1 242 ? 18.885 -10.335 -16.173 1.00 94.44 242 ASP A C 1
ATOM 1927 O O . ASP A 1 242 ? 19.802 -9.772 -16.777 1.00 94.44 242 ASP A O 1
ATOM 1931 N N . VAL A 1 243 ? 19.024 -10.791 -14.930 1.00 88.56 243 VAL A N 1
ATOM 1932 C CA . VAL A 1 243 ? 20.255 -10.705 -14.142 1.00 88.56 243 VAL A CA 1
ATOM 1933 C C . VAL A 1 243 ? 20.570 -12.097 -13.621 1.00 88.56 243 VAL A C 1
ATOM 1935 O O . VAL A 1 243 ? 19.973 -12.559 -12.646 1.00 88.56 243 VAL A O 1
ATOM 1938 N N . ASN A 1 244 ? 21.512 -12.740 -14.302 1.00 76.06 244 ASN A N 1
ATOM 1939 C CA . ASN A 1 244 ? 22.096 -14.013 -13.895 1.00 76.06 244 ASN A CA 1
ATOM 1940 C C . ASN A 1 244 ? 23.251 -13.765 -12.918 1.00 76.06 244 ASN A C 1
ATOM 1942 O O . ASN A 1 244 ? 23.991 -12.770 -13.112 1.00 76.06 244 ASN A O 1
#

Radius of gyration: 23.8 Å; chains: 1; bounding box: 92×52×49 Å

Sequence (244 aa):
MRRKSKSILLLAVMCVLMVTANMQMHVSAAKKNADHTAEYARFGITVKGGAYYYDGDRIRIFHDMKADNSFENSFVDLKGTVDVRLIRGKRGAIKKLEFISGAEADEIQEDLFGYVPSRKKETASKNQKQSFRQKKAGTKTKKNGEYTNMKRCELGDIPDNVQIAIKKQCTGDSWYVIKTDNKKYVYYNNLPRDYAFNISGKNLNVRDMGRHTGIYVLLSLGNDFDFTLSYNGKSVGFTTIDVN

Organism: NCBI:txid1235802

pLDDT: mean 70.46, std 22.09, range [21.78, 96.44]

Foldseek 3Di:
DDDDDPDDVVVVVVVVVVVVPDPQPWPFPDDPQDPCQVLQVVQQWHADPNFIARVRFTEAWEFEAEPQRDGSGTTGGPVTQWHKYFYADNVRRTDDIDTDDPVNVQLVCCQVPVGRDDRPDDDDDDDDDDDDDDDDDDDDDDDDDDQPWKHWDDLVRDDPLVNVCCVPPQDDAAWEWEDEPWKIKIKGFFAAPDWDWDDDPQEIEIERSDDDRDTMTIMIGGNPRHHFYHYNNHTHDHYYHYGD

Secondary structure (DSSP, 8-state):
-------SHHHHHHHHHHSSS---------------HHHHHTTTEEEETTEEEETTEEEEEEEEE-TTS-EEEEEE-TT--EEEEEEE-TTS-EEEEEEPPHHHHHHHHHHHHSS------------------------------S-TT-EE--GGGS-HHHHHHHHHH--SS-EEEEE-SSEEEEEEET--S-EEEEEETTEEEEEE---S---EEEEEEETT---EEEETTEEE--EEEE--

=== Feature glossary ===
Key to the feature types in this record:

pLDDT. pLDDT is the predicted lDDT-Cα score: AlphaFold's confidence that the local environment of each residue (all inter-atomic distances within 15 Å) is correctly placed. It is a per-residue number between 0 and 100, with higher meaning more reliable.

Radius of gyration, Cα contacts, bounding box. The geometric summary reports three shape descriptors. Rg (radius of gyration) measures how spread out the Cα atoms are about their centre of mass; compact globular proteins have small Rg, elongated or unfolded ones large. Cα contacts (<8 Å, |i−j|>4) count long-range residue pairs in spatial proximity — high for tightly packed folds, near zero for rods or random coil. The bounding-box extents give the protein's footprint along x, y, z in Å.

Backbone torsions (φ/ψ). Backbone dihedral angles. Every residue except chain termini has a φ (preceding-C → N → Cα → C) and a ψ (N → Cα → C → next-N). They are reported in degrees following the IUPAC sign convention. Secondary structure is esse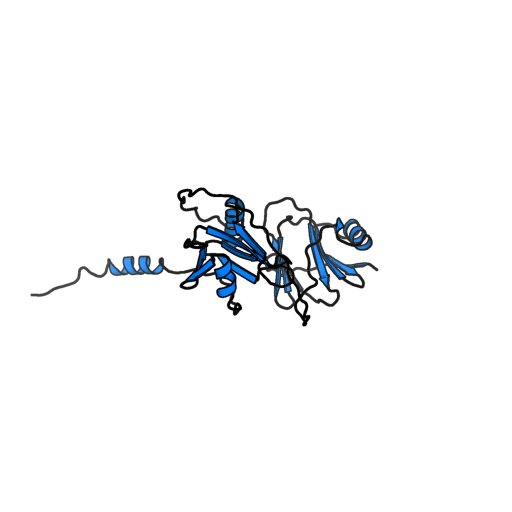ntially a statement about which (φ, ψ) basin each residue occupies.

Contact-map, Ramachandran, and PAE plots. Plot images: a contact map (which residues are close in 3D, as an N×N binary image), a Ramachandran scatter (backbone torsion angles, revealing secondary-structure composition at a glance), and — for AlphaFold structures — a PAE heatmap (pairwise prediction confidence).

Predicted aligned error. Predicted Aligned Error (PAE) is an AlphaFold confidence matrix: entry (i, j) is the expected error in the position of residue j, in ångströms, when the prediction is superimposed on the true structure at residue i. Low PAE within a block of residues means that block is internally rigid and well-predicted; high PAE between two blocks means their relative placement is uncertain even if each block individually is confident.

Secondary structure (3-state, P-SEA). Three-state secondary structure (P-SEA) collapses the eight DSSP classes into helix (a), strand (b), and coil (c). P-SEA assigns these from Cα geometry alone — distances and angles — without requiring backbone oxygens, so it works on any Cα trace.

Solvent-accessible surface area. Solvent-accessible surface area (SASA) is the area in Å² traced out by the centre of a 1.4 Å probe sphere (a water molecule) rolled over the protein's van der Waals surface (Shrake–Rupley / Lee–Richards construction). Buried residues have near-zero SASA; fully exposed residues can exceed 200 Å². The total SASA scales roughly with the number of surface residues.

Foldseek 3Di. The Foldseek 3Di string encodes local tertiary geometry as a 20-letter alphabet — one character per residue — derived from the relative positions of nearby Cα atoms. Unlike the amino-acid sequence, 3Di is a direct function of the 3D structure, so two proteins with the same fold have similar 3Di strings even at low sequence identity.

B-factor. For experimental (PDB) structures, the B-factor (temperature factor) quantifies the positional spread of each atom in the crystal — a combination of thermal vibration and static disorder — in units of Å². High B-factors mark flexible loops or poorly resolved regions; low B-factors mark the rigid, well-ordered core.

mmCIF coordinates. The mmCIF block holds the 3D Cartesian coordinates of each backbone atom (N, Cα, C, O) in ångströms. mmCIF is the PDB's canonical archive format — a tagged-loop text representation of the atomic model.

InterPro / GO / CATH / organism. Functional annotations link the protein to curated databases. InterPro entries identify conserved domains and families by matching the sequence against member-database signatures (Pfam, PROSITE, CDD, …). Gene Ontology (GO) terms describe molecular function, biological process, and cellular component in a controlled vocabulary. CATH places the structure in a hierarchical fold classification (Class/Architecture/Topology/Homologous-superfamily). The organism is the source species.

Rendered structure images. Structure images are PyMOL renders from six orthogonal camera directions. Cartoon representation draws helices as coils and strands as arrows; sticks shows the backbone as bonds; surface shows the solvent-excluded envelope. Rainbow coloring maps sequence position to hue (blue→red, N→C); chain coloring assigns a distinct color per polypeptide.

Sequence. This is the polypeptide sequence — one letter per residue, N-terminus first. Length ranges from a few dozen residues for small domains to over a thousand for large multi-domain proteins.

Secondary structure (8-state, DSSP). The SS8 string is DSSP's per-residue secondary-structure call. α-helix (H) means an i→i+4 H-bond ladder; β-strand (E) means the residue participates in a β-sheet; 3₁₀ (G) and π (I) are tighter and wider helices; T/S are turns/bends; '-' is loop.

Nearest PDB structures. Structural nearest neighbors (via Foldseek easy-search vs the PDB). Reported per hit: target PDB id, E-value, and alignment TM-score. A TM-score above ~0.5 is the conventional threshold for 'same fold'.